Protein AF-A0A9N9QZ30-F1 (afdb_monomer)

Solvent-accessible surface area (backbone atoms only — not comparable to full-atom values): 12055 Å² total; per-residue (Å²): 136,85,82,74,67,70,56,81,72,45,92,40,73,65,50,30,36,46,62,69,51,20,42,76,56,99,90,40,82,29,60,60,59,58,44,26,68,55,41,22,50,53,35,36,53,41,24,48,60,68,60,45,78,87,37,99,80,36,39,45,56,70,58,47,41,52,50,34,23,72,74,71,74,45,79,70,61,60,70,59,36,41,74,71,54,40,37,46,80,54,100,66,27,41,29,71,29,72,68,42,54,49,52,41,51,53,45,49,58,48,69,76,43,98,62,70,37,40,42,56,56,51,50,53,53,40,40,74,74,72,45,87,68,55,91,64,61,90,56,58,54,61,36,46,46,52,51,43,60,74,42,49,42,48,29,36,75,80,46,97,68,22,38,37,63,30,82,79,48,49,82,55,73,61,71,77,71,78,80,73,68,62,74,79,71,68,63,76,95,81,76,88,75,80,83,77,87,84,81,88,133

Foldseek 3Di:
DDPDQPLVVQPDPQSNLVSQQWHQDPNDTGHHLQDLVVLQLLLLLLQLQVLCPPDPPADFPVSSQVSSCVQPVDGRPVVVCVVVVQWDDDPRGIHGDPLSNLLNLLQVVQVVDPFWDFLQRSLVSCCVPDNVDDDVNPPPSVVSVVSQVVNVSQWDDPDVRTIHGDPSNDNTHDDNDPPPPCVVVPDDPDDPDDDDDDDDD

Nearest PDB structures (foldseek):
  6fdn-assembly1_B  TM=6.320E-01  e=8.146E-01  Homo sapiens
  8bii-assembly2_H  TM=3.377E-01  e=7.641E-02  Photorhabdus laumondii subsp. laumondii TTO1
  8bif-assembly2_C  TM=3.914E-01  e=2.495E-01  Photorhabdus laumondii subsp. laumondii TTO1
  8tjj-assembly1_A  TM=5.018E-01  e=1.897E+00  uncultured bacterium
  8tji-assembly1_B  TM=4.247E-01  e=1.897E+00  uncultured bacterium

Sequence (201 aa):
MFLQPDVLEALSLEALVYASGGCVEAGLIRPPGESPRWSTSLLAACAVLCADKSIARGSTEDYFTTAYRRLRGSDPDLRNLIKAGVIETSDRWIKLTAPWRTVWRIAQILSDRSTPMTAMDVYEDYITRHEPVFPSADLGADSVVDFLRQYREVFVEASPGFWLLCEGVTVLRCRDPDHVDYSLYDTPPGQKVMLTSTSRS

Organism: NCBI:txid40085

Structure (mmCIF, N/CA/C/O backbone):
data_AF-A0A9N9QZ30-F1
#
_entry.id   AF-A0A9N9QZ30-F1
#
loop_
_atom_site.group_PDB
_atom_site.id
_atom_site.type_symbol
_atom_site.label_atom_id
_atom_site.label_alt_id
_atom_site.label_comp_id
_atom_site.label_asym_id
_atom_site.label_entity_id
_atom_site.label_seq_id
_atom_site.pdbx_PDB_ins_code
_atom_site.Cartn_x
_atom_site.Cartn_y
_atom_site.Cartn_z
_atom_site.occupancy
_atom_site.B_iso_or_equiv
_a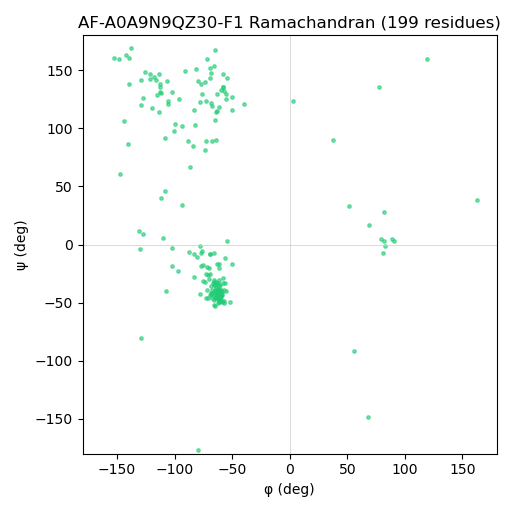tom_site.auth_seq_id
_atom_site.auth_comp_id
_atom_site.auth_asym_id
_atom_site.auth_atom_id
_atom_site.pdbx_PDB_model_num
ATOM 1 N N . MET A 1 1 ? 21.262 8.045 29.796 1.00 38.09 1 MET A N 1
ATOM 2 C CA . MET A 1 1 ? 20.400 6.902 30.155 1.00 38.09 1 MET A CA 1
ATOM 3 C C . MET A 1 1 ? 20.329 6.034 28.910 1.00 38.09 1 MET A C 1
ATOM 5 O O . MET A 1 1 ? 19.686 6.436 27.952 1.00 38.09 1 MET A O 1
ATOM 9 N N . PHE A 1 2 ? 21.135 4.975 28.837 1.00 41.28 2 PHE A N 1
ATOM 10 C CA . PHE A 1 2 ? 21.172 4.103 27.661 1.00 41.28 2 PHE A CA 1
ATOM 11 C C . PHE A 1 2 ? 20.021 3.103 27.789 1.00 41.28 2 PHE A C 1
ATOM 13 O O . PHE A 1 2 ? 19.989 2.347 28.755 1.00 41.28 2 PHE A O 1
ATOM 20 N N . LEU A 1 3 ? 19.053 3.160 26.870 1.00 47.09 3 LEU A N 1
ATOM 21 C CA . LEU A 1 3 ? 18.019 2.135 26.739 1.00 47.09 3 LEU A CA 1
ATOM 22 C C . LEU A 1 3 ? 18.720 0.833 26.350 1.00 47.09 3 LEU A C 1
ATOM 24 O O . LEU A 1 3 ? 19.340 0.747 25.290 1.00 47.09 3 LEU A O 1
ATOM 28 N N . GLN A 1 4 ? 18.680 -0.142 27.248 1.00 49.69 4 GLN A N 1
ATOM 29 C CA . GLN A 1 4 ? 19.107 -1.502 26.963 1.00 49.69 4 GLN A CA 1
ATOM 30 C C . GLN A 1 4 ? 18.179 -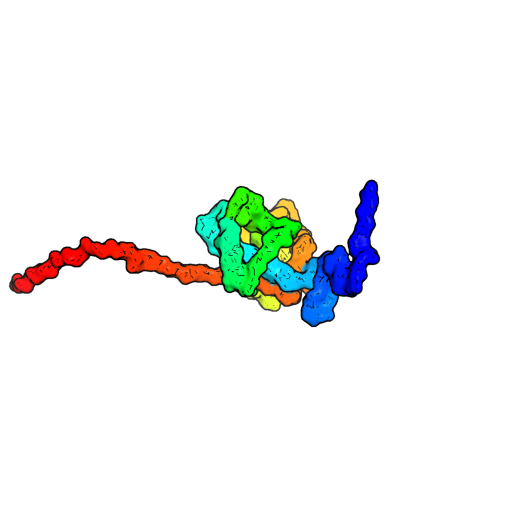2.054 25.866 1.00 49.69 4 GLN A C 1
ATOM 32 O O . GLN A 1 4 ? 16.968 -1.873 25.972 1.00 49.69 4 GLN A O 1
ATOM 37 N N . PRO A 1 5 ? 18.701 -2.636 24.774 1.00 53.75 5 PRO A N 1
ATOM 38 C CA . PRO A 1 5 ? 1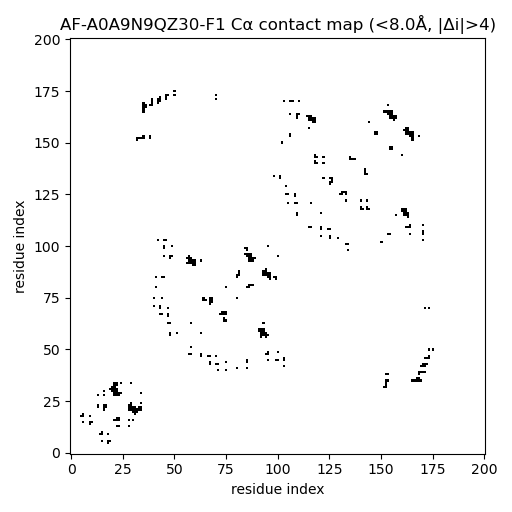7.843 -3.132 23.708 1.00 53.75 5 PRO A CA 1
ATOM 39 C C . PRO A 1 5 ? 17.040 -4.339 24.212 1.00 53.75 5 PRO A C 1
ATOM 41 O O . PRO A 1 5 ? 17.636 -5.353 24.578 1.00 53.75 5 PRO A O 1
ATOM 44 N N . ASP A 1 6 ? 15.705 -4.244 24.159 1.00 56.94 6 ASP A N 1
ATOM 45 C CA . ASP A 1 6 ? 14.730 -5.302 24.515 1.00 56.94 6 ASP A CA 1
ATOM 46 C C . ASP A 1 6 ? 15.021 -6.666 23.847 1.00 56.94 6 ASP A C 1
ATOM 48 O O . ASP A 1 6 ? 14.544 -7.713 24.275 1.00 56.94 6 ASP A O 1
ATOM 52 N N . VAL A 1 7 ? 15.851 -6.669 22.798 1.00 56.56 7 VAL A N 1
ATOM 53 C CA . VAL A 1 7 ? 16.326 -7.848 22.060 1.00 56.56 7 VAL A CA 1
ATOM 54 C C . VAL A 1 7 ? 17.058 -8.859 22.957 1.00 56.56 7 VAL A C 1
ATOM 56 O O . VAL A 1 7 ? 17.024 -10.053 22.671 1.00 56.56 7 VAL A O 1
ATOM 59 N N . LEU A 1 8 ? 17.707 -8.418 24.041 1.00 54.94 8 LEU A N 1
ATOM 60 C CA . LEU A 1 8 ? 18.484 -9.302 24.925 1.00 54.94 8 LEU A CA 1
ATOM 61 C C . LEU A 1 8 ? 17.639 -10.038 25.981 1.00 54.94 8 LEU A C 1
ATOM 63 O O . LEU A 1 8 ? 18.160 -10.933 26.642 1.00 54.94 8 LEU A O 1
ATOM 67 N N . GLU A 1 9 ? 16.354 -9.702 26.122 1.00 68.25 9 GLU A N 1
ATOM 68 C CA . GLU A 1 9 ? 15.449 -10.289 27.127 1.00 68.25 9 GLU A CA 1
ATOM 69 C C . GLU A 1 9 ? 14.363 -11.197 26.516 1.00 68.25 9 GLU A C 1
ATOM 71 O O . GLU A 1 9 ? 13.475 -11.687 27.215 1.00 68.25 9 GLU A O 1
ATOM 76 N N . ALA A 1 10 ? 14.417 -11.453 25.206 1.00 65.00 10 ALA A N 1
ATOM 77 C CA . ALA A 1 10 ? 13.405 -12.241 24.514 1.00 65.00 10 ALA A CA 1
ATOM 78 C C . ALA A 1 10 ? 13.416 -13.724 24.948 1.00 65.00 10 ALA A C 1
ATOM 80 O O . ALA A 1 10 ? 14.387 -14.451 24.743 1.00 65.00 10 ALA A O 1
ATOM 81 N N . LEU A 1 11 ? 12.290 -14.192 25.500 1.00 79.06 11 LEU A N 1
ATOM 82 C CA . LEU A 1 11 ? 12.103 -15.557 26.025 1.00 79.06 11 LEU A CA 1
ATOM 83 C C . LEU A 1 11 ? 11.890 -16.630 24.940 1.00 79.06 11 LEU A C 1
ATOM 85 O O . LEU A 1 11 ? 11.841 -17.821 25.245 1.00 79.06 11 LEU A O 1
ATOM 89 N N . SER A 1 12 ? 11.742 -16.224 23.679 1.00 81.19 12 SER A N 1
ATOM 90 C CA . SER A 1 12 ? 11.637 -17.127 22.534 1.00 81.19 12 SER A CA 1
ATOM 91 C C . SER A 1 12 ? 12.240 -16.498 21.281 1.00 81.19 12 SER A C 1
ATOM 93 O O . SER A 1 12 ? 12.373 -15.277 21.169 1.00 81.19 12 SER A O 1
ATOM 95 N N . LEU A 1 13 ? 12.585 -17.344 20.310 1.00 75.25 13 LEU A N 1
ATOM 96 C CA . LEU A 1 13 ? 13.131 -16.900 19.028 1.00 75.25 13 LEU A CA 1
ATOM 97 C C . LEU A 1 13 ? 12.115 -16.044 18.252 1.00 75.25 13 LEU A C 1
ATOM 99 O O . LEU A 1 13 ? 12.487 -15.067 17.612 1.00 75.25 13 LEU A O 1
ATOM 103 N N . GLU A 1 14 ? 10.824 -16.347 18.386 1.00 75.00 14 GLU A N 1
ATOM 104 C CA . GLU A 1 14 ? 9.730 -15.544 17.828 1.00 75.00 14 GLU A CA 1
ATOM 105 C C . GLU A 1 14 ? 9.657 -14.166 18.495 1.00 75.00 14 GLU A C 1
ATOM 107 O O . GLU A 1 14 ? 9.555 -13.156 17.804 1.00 75.00 14 GLU A O 1
ATOM 112 N N . ALA A 1 15 ? 9.776 -14.101 19.826 1.00 71.88 15 ALA A N 1
ATOM 113 C CA . ALA A 1 15 ? 9.810 -12.837 20.559 1.00 71.88 15 ALA A CA 1
ATOM 114 C C . ALA A 1 15 ? 11.012 -11.972 20.146 1.00 71.88 15 ALA A C 1
ATOM 116 O O . ALA A 1 15 ? 10.877 -10.757 20.034 1.00 71.88 15 ALA A O 1
ATOM 117 N N . LEU A 1 16 ? 12.157 -12.594 19.847 1.00 75.06 16 LEU A N 1
ATOM 118 C CA . LEU A 1 16 ? 13.345 -11.902 19.347 1.00 75.06 16 LEU A CA 1
ATOM 119 C C . LEU A 1 16 ? 13.132 -11.355 17.929 1.00 75.06 16 LEU A C 1
ATOM 121 O O . LEU A 1 16 ? 13.483 -10.210 17.648 1.00 75.06 16 LEU A O 1
ATOM 125 N N . VAL A 1 17 ? 12.498 -12.137 17.052 1.00 72.06 17 VAL A N 1
ATOM 126 C CA . VAL A 1 17 ? 12.103 -11.692 15.708 1.00 72.06 17 VAL A CA 1
ATOM 127 C C . VAL A 1 17 ? 11.164 -10.489 15.803 1.00 72.06 17 VAL A C 1
ATOM 129 O O . VAL A 1 17 ? 11.444 -9.465 15.181 1.00 72.06 17 VAL A O 1
ATOM 132 N N . TYR A 1 18 ? 10.126 -10.548 16.640 1.00 68.94 18 TYR A N 1
ATOM 133 C CA . TYR A 1 18 ? 9.218 -9.415 16.842 1.00 68.94 18 TYR A CA 1
ATOM 134 C C . TYR A 1 18 ? 9.917 -8.192 17.457 1.00 68.94 18 TYR A C 1
ATOM 136 O O .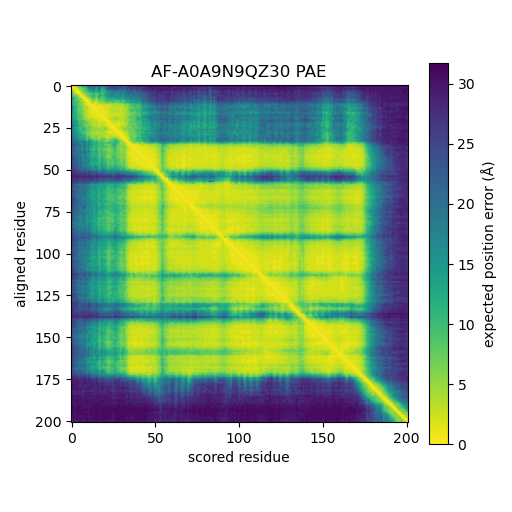 TYR A 1 18 ? 9.694 -7.074 16.993 1.00 68.94 18 TYR A O 1
ATOM 144 N N . ALA A 1 19 ? 10.806 -8.379 18.440 1.00 66.69 19 ALA A N 1
ATOM 145 C CA . ALA A 1 19 ? 11.583 -7.295 19.053 1.00 66.69 19 ALA A CA 1
ATOM 146 C C . ALA A 1 19 ? 12.549 -6.627 18.059 1.00 66.69 19 ALA A C 1
ATOM 148 O O . ALA A 1 19 ? 12.775 -5.421 18.123 1.00 66.69 19 ALA A O 1
ATOM 149 N N . SER A 1 20 ? 13.076 -7.395 17.100 1.00 62.12 20 SER A N 1
ATOM 150 C CA . SER A 1 20 ? 13.888 -6.872 15.995 1.00 62.12 20 SER A CA 1
ATOM 151 C C . SER A 1 20 ? 13.066 -6.180 14.898 1.00 62.12 20 SER A C 1
ATOM 153 O O . SER A 1 20 ? 13.644 -5.591 13.989 1.00 62.12 20 SER A O 1
ATOM 155 N N . GLY A 1 21 ? 11.730 -6.221 14.988 1.00 56.41 21 GLY A N 1
ATOM 156 C CA . GLY A 1 21 ? 10.797 -5.647 14.017 1.00 56.41 21 GLY A CA 1
ATOM 157 C C . GLY A 1 21 ? 10.404 -6.588 12.875 1.00 56.41 21 GLY A C 1
ATOM 158 O O . GLY A 1 21 ? 9.713 -6.152 11.958 1.00 56.41 21 GLY A O 1
ATOM 159 N N . GLY A 1 22 ? 10.855 -7.845 12.901 1.00 64.81 22 GLY A N 1
ATOM 160 C CA . GLY A 1 22 ? 10.474 -8.886 11.950 1.00 64.81 22 GLY A CA 1
ATOM 161 C C . GLY A 1 22 ? 9.112 -9.491 12.276 1.00 64.81 22 GLY A C 1
ATOM 162 O O . GLY A 1 22 ? 8.429 -9.082 13.216 1.00 64.81 22 GLY A O 1
ATOM 163 N N . CYS A 1 23 ? 8.707 -10.496 11.509 1.00 76.25 23 CYS A N 1
ATOM 164 C CA . CYS A 1 23 ? 7.492 -11.249 11.805 1.00 76.25 23 CYS A CA 1
ATOM 165 C C . CYS A 1 23 ? 7.683 -12.744 11.562 1.00 76.25 23 CYS A C 1
ATOM 167 O O . CYS A 1 23 ? 8.593 -13.161 10.847 1.00 76.25 23 CYS A O 1
ATOM 169 N N . VAL A 1 24 ? 6.813 -13.553 12.164 1.00 71.12 24 VAL A N 1
ATOM 170 C CA . VAL A 1 24 ? 6.725 -14.984 11.874 1.00 71.12 24 VAL A CA 1
ATOM 171 C C . VAL A 1 24 ? 5.379 -15.252 11.217 1.00 71.12 24 VAL A C 1
ATOM 173 O O . VAL A 1 24 ? 4.328 -15.087 11.834 1.00 71.12 24 VAL A O 1
ATOM 176 N N . GLU A 1 25 ? 5.399 -15.664 9.952 1.00 70.12 25 GLU A N 1
ATOM 177 C CA . GLU A 1 25 ? 4.195 -15.935 9.167 1.00 70.12 25 GLU A CA 1
ATOM 178 C C . GLU A 1 25 ? 4.255 -17.323 8.539 1.00 70.12 25 GLU A C 1
ATOM 180 O O . GLU A 1 25 ? 5.211 -17.659 7.846 1.00 70.12 25 GLU A O 1
ATOM 185 N N . ALA A 1 26 ? 3.219 -18.138 8.779 1.00 68.81 26 ALA A N 1
ATOM 186 C CA . ALA A 1 26 ? 3.137 -19.523 8.296 1.00 68.81 26 ALA A CA 1
ATOM 187 C C . ALA A 1 26 ? 4.380 -20.379 8.641 1.00 68.81 26 ALA A C 1
ATOM 189 O O . ALA A 1 26 ? 4.763 -21.262 7.882 1.00 68.81 26 ALA A O 1
ATOM 190 N N . GLY A 1 27 ? 5.011 -20.107 9.791 1.00 70.31 27 GLY A N 1
ATOM 191 C CA . GLY A 1 27 ? 6.226 -20.794 10.242 1.00 70.31 27 GLY A CA 1
ATOM 192 C C . GLY A 1 27 ? 7.532 -20.264 9.639 1.00 70.31 27 GLY A C 1
ATOM 193 O O . GLY A 1 27 ? 8.590 -20.807 9.941 1.00 70.31 27 GLY A O 1
ATOM 194 N N . LEU A 1 28 ? 7.487 -19.210 8.817 1.00 72.38 28 LEU A N 1
ATOM 195 C CA . LEU A 1 28 ? 8.667 -18.567 8.239 1.00 72.38 28 LEU A CA 1
ATOM 196 C C . LEU A 1 28 ? 9.000 -17.275 8.987 1.00 72.38 28 LEU A C 1
ATOM 198 O O . LEU A 1 28 ? 8.132 -16.424 9.185 1.00 72.38 28 LEU A O 1
ATOM 202 N N . ILE A 1 29 ? 10.269 -17.122 9.364 1.00 75.25 29 ILE A N 1
ATOM 203 C CA . ILE A 1 29 ? 10.809 -15.877 9.914 1.00 75.25 29 ILE A CA 1
ATOM 204 C C . ILE A 1 29 ? 11.055 -14.921 8.754 1.00 75.25 29 ILE A C 1
ATOM 206 O O . ILE A 1 29 ? 11.797 -15.237 7.825 1.00 75.25 29 ILE A O 1
ATOM 210 N N . ARG A 1 30 ? 10.440 -13.749 8.826 1.00 69.44 30 ARG A N 1
ATOM 211 C CA . ARG A 1 30 ? 10.608 -12.665 7.868 1.00 69.44 30 ARG A CA 1
ATOM 212 C C . ARG A 1 30 ? 11.311 -11.499 8.562 1.00 69.44 30 ARG A C 1
ATOM 214 O O . ARG A 1 30 ? 10.941 -11.158 9.694 1.00 69.44 30 ARG A O 1
ATOM 221 N N . PRO A 1 31 ? 12.309 -10.876 7.922 1.00 63.72 31 PRO A N 1
ATOM 222 C CA . PRO A 1 31 ? 12.953 -9.694 8.466 1.00 63.72 31 PRO A CA 1
ATOM 223 C C . PRO A 1 31 ? 11.972 -8.507 8.545 1.00 63.72 31 PRO A C 1
ATOM 225 O O . PRO A 1 31 ? 10.870 -8.545 7.983 1.00 63.72 31 PRO A O 1
ATOM 228 N N . PRO A 1 32 ? 12.350 -7.436 9.260 1.00 56.91 32 PRO A N 1
ATOM 229 C CA . PRO A 1 32 ? 11.537 -6.232 9.360 1.00 56.91 32 PRO A CA 1
ATOM 230 C C . PRO A 1 32 ? 11.198 -5.645 7.988 1.00 56.91 32 PRO A C 1
ATOM 232 O O . PRO A 1 32 ? 12.092 -5.352 7.194 1.00 56.91 32 PRO A O 1
ATOM 235 N N . GLY A 1 33 ? 9.903 -5.451 7.725 1.00 58.06 33 GLY A N 1
ATOM 236 C CA . GLY A 1 33 ? 9.404 -4.964 6.434 1.00 58.06 33 GLY A CA 1
ATOM 237 C C . GLY A 1 33 ? 9.073 -6.057 5.410 1.00 58.06 33 GLY A C 1
ATOM 238 O O . GLY A 1 33 ? 8.653 -5.730 4.312 1.00 58.06 33 GLY A O 1
ATOM 239 N N . GLU A 1 34 ? 9.185 -7.343 5.746 1.00 67.38 34 GLU A N 1
ATOM 240 C CA . GLU A 1 34 ? 8.808 -8.449 4.848 1.00 67.38 34 GLU A CA 1
ATOM 241 C C . GLU A 1 34 ? 7.572 -9.217 5.340 1.00 67.38 34 GLU A C 1
ATOM 243 O O . GLU A 1 34 ? 7.521 -10.442 5.277 1.00 67.38 34 GLU A O 1
ATOM 248 N N . SER A 1 35 ? 6.565 -8.516 5.864 1.00 77.56 35 SER A N 1
ATOM 249 C CA . SER A 1 35 ? 5.271 -9.113 6.227 1.00 77.56 35 SER A CA 1
ATOM 250 C C . SER A 1 35 ? 4.240 -8.810 5.136 1.00 77.56 35 SER A C 1
ATOM 252 O O . SER A 1 35 ? 3.634 -7.733 5.156 1.00 77.56 35 SER A O 1
ATOM 254 N N . PRO A 1 36 ? 3.970 -9.733 4.191 1.00 80.81 36 PRO A N 1
ATOM 255 C CA . PRO A 1 36 ? 2.955 -9.505 3.171 1.00 80.81 36 PRO A CA 1
ATOM 256 C C . PRO A 1 36 ? 1.566 -9.320 3.778 1.00 80.81 36 PRO A C 1
ATOM 258 O O . PRO A 1 36 ? 0.753 -8.566 3.237 1.00 80.81 36 PRO A O 1
ATOM 261 N N . ARG A 1 37 ? 1.273 -9.959 4.924 1.00 83.12 37 ARG A N 1
ATOM 262 C CA . ARG A 1 37 ? -0.004 -9.750 5.621 1.00 83.12 37 ARG A CA 1
ATOM 263 C C . ARG A 1 37 ? -0.114 -8.348 6.187 1.00 83.12 37 ARG A C 1
ATOM 265 O O . ARG A 1 37 ? -1.213 -7.796 6.115 1.00 83.12 37 ARG A O 1
ATOM 272 N N . TRP A 1 38 ? 0.970 -7.787 6.722 1.00 86.31 38 TRP A N 1
ATOM 273 C CA . TRP A 1 38 ? 0.991 -6.405 7.183 1.00 86.31 38 TRP A CA 1
ATOM 274 C C . TRP A 1 38 ? 0.824 -5.446 6.014 1.00 86.31 38 TRP A C 1
ATOM 276 O O . TRP A 1 38 ? -0.132 -4.680 6.025 1.00 86.31 38 TRP A O 1
ATOM 286 N N . SER A 1 39 ? 1.625 -5.562 4.954 1.00 89.81 39 SER A N 1
ATOM 287 C CA . SER A 1 39 ? 1.482 -4.732 3.749 1.00 89.81 39 SER A CA 1
ATOM 288 C C . SER A 1 39 ? 0.070 -4.822 3.156 1.00 89.81 39 SER A C 1
ATOM 290 O O . SER A 1 39 ? -0.534 -3.811 2.807 1.00 89.81 39 SER A O 1
ATOM 292 N N . THR A 1 40 ? -0.528 -6.015 3.147 1.00 90.12 40 THR A N 1
ATOM 293 C CA . THR A 1 40 ? -1.933 -6.210 2.752 1.00 90.12 40 THR A CA 1
ATOM 294 C C . THR A 1 40 ? -2.913 -5.521 3.713 1.00 90.12 40 THR A C 1
ATOM 296 O O . THR A 1 40 ? -3.900 -4.950 3.254 1.00 90.12 40 THR A O 1
ATOM 299 N N . SER A 1 41 ? -2.673 -5.531 5.033 1.00 90.12 41 SER A N 1
ATOM 300 C CA . SER A 1 41 ? -3.463 -4.740 5.998 1.00 90.12 41 SER A CA 1
ATOM 301 C C . SER A 1 41 ? -3.372 -3.242 5.705 1.00 90.12 41 SER A C 1
ATOM 303 O O . SER A 1 41 ? -4.395 -2.558 5.708 1.00 90.12 41 SER A O 1
ATOM 305 N N . LEU A 1 42 ? -2.168 -2.735 5.422 1.00 92.38 42 LEU A N 1
ATOM 306 C CA . LEU A 1 42 ? -1.946 -1.325 5.101 1.00 92.38 42 LEU A CA 1
ATOM 307 C C . LEU A 1 42 ? -2.726 -0.924 3.846 1.00 92.38 42 LEU A C 1
ATOM 309 O O . LEU A 1 42 ? -3.485 0.046 3.857 1.00 92.38 42 LEU A O 1
ATOM 313 N N . LEU A 1 43 ? -2.620 -1.723 2.783 1.00 93.31 43 LEU A N 1
ATOM 314 C CA . LEU A 1 43 ? -3.340 -1.497 1.530 1.00 93.31 43 LEU A CA 1
ATOM 315 C C . LEU A 1 43 ? -4.859 -1.646 1.681 1.00 93.31 43 LEU A C 1
ATOM 317 O O . LEU A 1 43 ? -5.607 -0.927 1.022 1.00 93.31 43 LEU A O 1
ATOM 321 N N . ALA A 1 44 ? -5.333 -2.528 2.563 1.00 92.19 44 ALA A N 1
ATOM 322 C CA . ALA A 1 44 ? -6.753 -2.641 2.884 1.00 92.19 44 ALA A CA 1
ATOM 323 C C . ALA A 1 44 ? -7.285 -1.371 3.568 1.00 92.19 44 ALA A C 1
ATOM 325 O O . ALA A 1 44 ? -8.367 -0.899 3.224 1.00 92.19 44 ALA A O 1
ATOM 326 N N . ALA A 1 45 ? -6.512 -0.781 4.488 1.00 91.81 45 ALA A N 1
ATOM 327 C CA . ALA A 1 45 ? -6.868 0.490 5.118 1.00 91.81 45 ALA A CA 1
ATOM 328 C C . ALA A 1 45 ? -6.954 1.616 4.079 1.00 91.81 45 ALA A C 1
ATOM 330 O O . ALA A 1 45 ? -7.910 2.393 4.085 1.00 91.81 45 ALA A O 1
ATOM 331 N N . CYS A 1 46 ? -6.006 1.647 3.138 1.00 92.06 46 CYS A N 1
ATOM 332 C CA . CYS A 1 46 ? -6.038 2.578 2.015 1.00 92.06 46 CYS A CA 1
ATOM 333 C C . CYS A 1 46 ? -7.289 2.381 1.150 1.00 92.06 46 CYS A C 1
ATOM 335 O O . CYS A 1 46 ? -7.975 3.351 0.845 1.00 92.06 46 CYS A O 1
ATOM 337 N N . ALA A 1 47 ? -7.632 1.134 0.812 1.00 90.75 47 ALA A N 1
ATOM 338 C CA . ALA A 1 47 ? -8.798 0.815 -0.009 1.00 90.75 47 ALA A CA 1
ATOM 339 C C . ALA A 1 47 ? -10.111 1.311 0.610 1.00 90.75 47 ALA A C 1
ATOM 341 O O . ALA A 1 47 ? -10.933 1.894 -0.094 1.00 90.75 47 ALA A O 1
ATOM 342 N N . VAL A 1 48 ? -10.286 1.125 1.923 1.00 90.00 48 VAL A N 1
ATOM 343 C CA . VAL A 1 48 ? -11.465 1.610 2.657 1.00 90.00 48 VAL A CA 1
ATOM 344 C C . VAL A 1 48 ? -11.554 3.134 2.602 1.00 90.00 48 VAL A C 1
ATOM 346 O O . VAL A 1 48 ? -12.595 3.678 2.244 1.00 90.00 48 VAL A O 1
ATOM 349 N N . LEU A 1 49 ? -10.457 3.827 2.920 1.00 88.50 49 LEU A N 1
ATOM 350 C CA . LEU A 1 49 ? -10.437 5.291 2.989 1.00 88.50 49 LEU A CA 1
ATOM 351 C C . LEU A 1 49 ? -10.482 5.962 1.609 1.00 88.50 49 LEU A C 1
ATOM 353 O O . LEU A 1 49 ? -10.927 7.100 1.505 1.00 88.50 49 LEU A O 1
ATOM 357 N N . CYS A 1 50 ? -10.036 5.282 0.551 1.00 84.38 50 CYS A N 1
ATOM 358 C CA . CYS A 1 50 ? -10.142 5.769 -0.824 1.00 84.38 50 CYS A CA 1
ATOM 359 C C . CYS A 1 50 ? -11.506 5.491 -1.468 1.00 84.38 50 CYS A C 1
ATOM 361 O O . CYS A 1 50 ? -11.905 6.235 -2.360 1.00 84.38 50 CYS A O 1
ATOM 363 N N . ALA A 1 51 ? -12.216 4.440 -1.047 1.00 78.81 51 ALA A N 1
ATOM 364 C CA . ALA A 1 51 ? -13.565 4.151 -1.535 1.00 78.81 51 ALA A CA 1
ATOM 365 C C . ALA A 1 51 ? -14.635 5.049 -0.908 1.00 78.81 51 ALA A C 1
ATOM 367 O O . ALA A 1 51 ? -15.729 5.187 -1.458 1.00 78.81 51 ALA A O 1
ATOM 368 N N . ASP A 1 52 ? -14.325 5.682 0.221 1.00 68.94 52 ASP A N 1
ATOM 369 C CA . ASP A 1 52 ? -15.218 6.633 0.860 1.00 68.94 52 ASP A CA 1
ATOM 370 C C . ASP A 1 52 ? -15.268 7.964 0.088 1.00 68.94 52 ASP A C 1
ATOM 372 O O . ASP A 1 52 ? -14.620 8.958 0.419 1.00 68.94 52 ASP A O 1
ATOM 376 N N . LYS A 1 53 ? -16.075 7.978 -0.978 1.00 55.53 53 LYS A N 1
ATOM 377 C CA . LYS A 1 53 ? -16.374 9.167 -1.792 1.00 55.53 53 LYS A CA 1
ATOM 378 C C . LYS A 1 53 ? -17.103 10.256 -0.993 1.00 55.53 53 LYS A C 1
ATOM 380 O O . LYS A 1 53 ? -17.166 11.395 -1.452 1.00 55.53 53 LYS A O 1
ATOM 385 N N . SER A 1 54 ? -17.674 9.925 0.172 1.00 50.50 54 SER A N 1
ATOM 386 C CA . SER A 1 54 ? -18.538 10.834 0.930 1.00 50.50 54 SER A CA 1
ATOM 387 C C . SER A 1 54 ? -17.765 11.862 1.756 1.00 50.50 54 SER A C 1
ATOM 389 O O . SER A 1 54 ? -18.356 12.831 2.237 1.00 50.50 54 SER A O 1
ATOM 391 N N . ILE A 1 55 ? -16.441 11.709 1.892 1.00 49.53 55 ILE A N 1
ATOM 392 C CA . ILE A 1 55 ? -15.681 12.539 2.819 1.00 49.53 55 ILE A CA 1
ATOM 393 C C . ILE A 1 55 ? -14.338 12.949 2.235 1.00 49.53 55 ILE A C 1
ATOM 395 O O . ILE A 1 55 ? -13.279 12.429 2.576 1.00 49.53 55 ILE A O 1
ATOM 399 N N . ALA A 1 56 ? -14.366 14.052 1.487 1.00 49.56 56 ALA A N 1
ATOM 400 C CA . ALA A 1 56 ? -13.191 14.860 1.147 1.00 49.56 56 ALA A CA 1
ATOM 401 C C . ALA A 1 56 ? -12.366 15.330 2.381 1.00 49.56 56 ALA A C 1
ATOM 403 O O . ALA A 1 56 ? -11.409 16.087 2.240 1.00 49.56 56 ALA A O 1
ATOM 404 N N . ARG A 1 57 ? -12.740 14.921 3.607 1.00 57.53 57 ARG A N 1
ATOM 405 C CA . ARG A 1 57 ? -12.163 15.323 4.894 1.00 57.53 57 ARG A CA 1
ATOM 406 C C . ARG A 1 57 ? -11.787 14.169 5.845 1.00 57.53 57 ARG A C 1
ATOM 408 O O . ARG A 1 57 ? -11.181 14.502 6.858 1.00 57.53 57 ARG A O 1
ATOM 415 N N . GLY A 1 58 ? -12.054 12.888 5.548 1.00 65.75 58 GLY A N 1
ATOM 416 C CA . GLY A 1 58 ? -11.726 11.733 6.421 1.00 65.75 58 GLY A CA 1
ATOM 417 C C . GLY A 1 58 ? -12.925 10.907 6.896 1.00 65.75 58 GLY A C 1
ATOM 418 O O . GLY A 1 58 ? -14.027 11.411 6.917 1.00 65.75 58 GLY A O 1
ATOM 419 N N . SER A 1 59 ? -12.721 9.662 7.323 1.00 80.62 59 SER A N 1
ATOM 420 C CA . SER A 1 59 ? -13.760 8.761 7.856 1.00 80.62 59 SER A CA 1
ATOM 421 C C . SER A 1 59 ? -13.898 8.872 9.369 1.00 80.62 59 SER A C 1
ATOM 423 O O . SER A 1 59 ? -12.906 9.092 10.051 1.00 80.62 59 SER A O 1
ATOM 425 N N . THR A 1 60 ? -15.087 8.656 9.936 1.00 88.12 60 THR A N 1
ATOM 426 C CA . THR A 1 60 ? -15.177 8.411 11.389 1.00 88.12 60 THR A CA 1
ATOM 427 C C . THR A 1 60 ? -14.481 7.094 11.742 1.00 88.12 60 THR A C 1
ATOM 429 O O . THR A 1 60 ? -14.381 6.196 10.898 1.00 88.12 60 THR A O 1
ATOM 432 N N . GLU A 1 61 ? -13.991 6.965 12.975 1.00 88.75 61 GLU A N 1
ATOM 433 C CA . GLU A 1 61 ? -13.335 5.737 13.446 1.00 88.75 61 GLU A CA 1
ATOM 434 C C . GLU A 1 61 ? -14.265 4.517 13.386 1.00 88.75 61 GLU A C 1
ATOM 436 O O . GLU A 1 61 ? -13.867 3.462 12.887 1.00 88.75 61 GLU A O 1
ATOM 441 N N . ASP A 1 62 ? -15.523 4.677 13.802 1.00 88.19 62 ASP A N 1
ATOM 442 C CA . ASP A 1 62 ? -16.520 3.600 13.797 1.00 88.19 62 ASP A CA 1
ATOM 443 C C . ASP A 1 62 ? -16.836 3.113 12.379 1.00 88.19 62 ASP A C 1
ATOM 445 O O . ASP A 1 62 ? -16.910 1.904 12.120 1.00 88.19 62 ASP A O 1
ATOM 449 N N . TYR A 1 63 ? -16.999 4.051 11.438 1.00 88.69 63 TYR A N 1
ATOM 450 C CA . TYR A 1 63 ? -17.249 3.713 10.040 1.00 88.69 63 TYR A CA 1
ATOM 451 C C . TYR A 1 63 ? -16.037 3.020 9.418 1.00 88.69 63 TYR A C 1
ATOM 453 O O . TYR A 1 63 ? -16.189 1.948 8.830 1.00 88.69 63 TYR A O 1
ATOM 461 N N . PHE A 1 64 ? -14.836 3.576 9.612 1.00 90.44 64 PHE A N 1
ATOM 462 C CA . PHE A 1 64 ? -13.594 2.991 9.110 1.00 90.44 64 PHE A CA 1
ATOM 463 C C . PHE A 1 64 ? -13.407 1.567 9.637 1.00 90.44 64 PHE A C 1
ATOM 465 O O . PHE A 1 64 ? -13.186 0.645 8.856 1.00 90.44 64 PHE A O 1
ATOM 472 N N . THR A 1 65 ? -13.568 1.369 10.946 1.00 91.00 65 THR A N 1
ATOM 473 C CA . THR A 1 65 ? -13.438 0.062 11.601 1.00 91.00 65 THR A CA 1
ATOM 474 C C . THR A 1 65 ? -14.439 -0.940 11.040 1.00 91.00 65 THR A C 1
ATOM 476 O O . THR A 1 65 ? -14.077 -2.066 10.699 1.00 91.00 65 THR A O 1
ATOM 479 N N . THR A 1 66 ? -15.695 -0.525 10.871 1.00 90.88 66 THR A N 1
ATOM 480 C CA . THR A 1 66 ? -16.747 -1.383 10.317 1.00 90.88 66 THR A CA 1
ATOM 481 C C . THR A 1 66 ? -16.469 -1.755 8.860 1.00 90.88 66 THR A C 1
ATOM 483 O O . THR A 1 66 ? -16.592 -2.923 8.488 1.00 90.88 66 THR A O 1
ATOM 486 N N . ALA A 1 67 ? -16.083 -0.789 8.028 1.00 89.50 67 ALA A N 1
ATOM 487 C CA . ALA A 1 67 ? -15.779 -1.014 6.619 1.00 89.50 67 ALA A CA 1
ATOM 488 C C . ALA A 1 67 ? -14.515 -1.870 6.435 1.00 89.50 67 ALA A C 1
ATOM 490 O O . ALA A 1 67 ? -14.521 -2.812 5.641 1.00 89.50 67 ALA A O 1
ATOM 491 N N . TYR A 1 68 ? -13.471 -1.622 7.228 1.00 90.88 68 TYR A N 1
ATOM 492 C CA . TYR A 1 68 ? -12.258 -2.435 7.250 1.00 90.88 68 TYR A CA 1
ATOM 493 C C . TYR A 1 68 ? -12.553 -3.875 7.666 1.00 90.88 68 TYR A C 1
ATOM 495 O O . TYR A 1 68 ? -12.147 -4.807 6.973 1.00 90.88 68 TYR A O 1
ATOM 503 N N . ARG A 1 69 ? -13.337 -4.074 8.733 1.00 91.69 69 ARG A N 1
ATOM 504 C CA . ARG A 1 69 ? -13.761 -5.408 9.176 1.00 91.69 69 ARG A CA 1
ATOM 505 C C . ARG A 1 69 ? -14.553 -6.142 8.100 1.00 91.69 69 ARG A C 1
ATOM 507 O O . ARG A 1 69 ? -14.340 -7.333 7.907 1.00 91.69 69 ARG A O 1
ATOM 514 N N . ARG A 1 70 ? -15.427 -5.451 7.362 1.00 89.38 70 ARG A N 1
ATOM 515 C CA . ARG A 1 70 ? -16.149 -6.040 6.218 1.00 89.38 70 ARG A CA 1
ATOM 516 C C . ARG A 1 70 ? -15.208 -6.456 5.086 1.00 89.38 70 ARG A C 1
ATOM 518 O O . ARG A 1 70 ? -15.451 -7.481 4.461 1.00 89.38 70 ARG A O 1
ATOM 525 N N . LEU A 1 71 ? -14.154 -5.680 4.830 1.00 88.50 71 LEU A N 1
ATOM 526 C CA . LEU A 1 71 ? -13.200 -5.945 3.753 1.00 88.50 71 LEU A CA 1
ATOM 527 C C . LEU A 1 71 ? -12.190 -7.055 4.101 1.00 88.50 71 LEU A C 1
ATOM 529 O O . LEU A 1 71 ? -11.889 -7.891 3.253 1.00 88.50 71 LEU A O 1
ATOM 533 N N . ARG A 1 72 ? -11.647 -7.060 5.325 1.00 88.06 72 ARG A N 1
ATOM 534 C CA . ARG A 1 72 ? -10.570 -7.972 5.769 1.00 88.06 72 ARG A CA 1
ATOM 535 C C . ARG A 1 72 ? -11.039 -9.140 6.634 1.00 88.06 72 ARG A C 1
ATOM 537 O O . ARG A 1 72 ? -10.294 -10.103 6.775 1.00 88.06 72 ARG A O 1
ATOM 544 N N . GLY A 1 73 ? -12.229 -9.060 7.224 1.00 86.56 73 GLY A N 1
ATOM 545 C CA . GLY A 1 73 ? -12.737 -10.046 8.185 1.00 86.56 73 GLY A CA 1
ATOM 546 C C . GLY A 1 73 ? -12.183 -9.896 9.609 1.00 86.56 73 GLY A C 1
ATOM 547 O O . GLY A 1 73 ? -12.492 -10.723 10.462 1.00 86.56 73 GLY A O 1
ATOM 548 N N . SER A 1 74 ? -11.384 -8.862 9.886 1.00 88.19 74 SER A N 1
ATOM 549 C CA . SER A 1 74 ? -10.788 -8.589 11.200 1.00 88.19 74 SER A CA 1
ATOM 550 C C . SER A 1 74 ? -10.756 -7.092 11.495 1.00 88.19 74 SER A C 1
ATOM 552 O O . SER A 1 74 ? -10.858 -6.275 10.580 1.00 88.19 74 SER A O 1
ATOM 554 N N . ASP A 1 75 ? -10.562 -6.729 12.760 1.00 89.50 75 ASP A N 1
ATOM 555 C CA . ASP A 1 75 ? -10.405 -5.327 13.150 1.00 89.50 75 ASP A CA 1
ATOM 556 C C . ASP A 1 75 ? -9.089 -4.718 12.643 1.00 89.50 75 ASP A C 1
ATOM 558 O O . ASP A 1 75 ? -8.087 -5.434 12.515 1.00 89.50 75 ASP A O 1
ATOM 562 N N . PRO A 1 76 ? -9.076 -3.409 12.322 1.00 89.69 76 PRO A N 1
ATOM 563 C CA . PRO A 1 76 ? -7.848 -2.695 12.019 1.00 89.69 76 PRO A CA 1
ATOM 564 C C . PRO A 1 76 ? -7.036 -2.446 13.293 1.00 89.69 76 PRO A C 1
ATOM 566 O O . PRO A 1 76 ? -7.567 -2.035 14.323 1.00 89.69 76 PRO A O 1
ATOM 569 N N . ASP A 1 77 ? -5.718 -2.603 13.198 1.00 90.19 77 ASP A N 1
ATOM 570 C CA . ASP A 1 77 ? -4.795 -2.160 14.243 1.00 90.19 77 ASP A CA 1
ATOM 571 C C . ASP A 1 77 ? -4.478 -0.672 14.055 1.00 90.19 77 ASP A C 1
ATOM 573 O O . ASP A 1 77 ? -3.499 -0.294 13.405 1.00 90.19 77 ASP A O 1
ATOM 577 N N . LEU A 1 78 ? -5.343 0.189 14.596 1.00 89.12 78 LEU A N 1
ATOM 578 C CA . LEU A 1 78 ? -5.230 1.642 14.437 1.00 89.12 78 LEU A CA 1
ATOM 579 C C . LEU A 1 78 ? -3.883 2.181 14.925 1.00 89.12 78 LEU A C 1
ATOM 581 O O . LEU A 1 78 ? -3.292 3.043 14.278 1.00 89.12 78 LEU A O 1
ATOM 585 N N . ARG A 1 79 ? -3.359 1.646 16.032 1.00 85.94 79 ARG A N 1
ATOM 586 C CA . ARG A 1 79 ? -2.096 2.108 16.615 1.00 85.94 79 A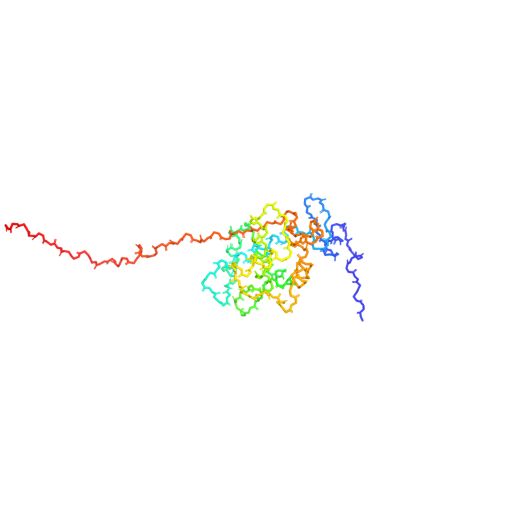RG A CA 1
ATOM 587 C C . ARG A 1 79 ? -0.933 1.862 15.661 1.00 85.94 79 ARG A C 1
ATOM 589 O O . ARG A 1 79 ? -0.113 2.757 15.455 1.00 85.94 79 ARG A O 1
ATOM 596 N N . ASN A 1 80 ? -0.867 0.671 15.072 1.00 84.75 80 ASN A N 1
ATOM 597 C CA . ASN A 1 80 ? 0.193 0.342 14.128 1.00 84.75 80 ASN A CA 1
ATOM 598 C C . ASN A 1 80 ? 0.002 1.033 12.770 1.00 84.75 80 ASN A C 1
ATOM 600 O O . ASN A 1 80 ? 0.995 1.437 12.168 1.00 84.75 80 ASN A O 1
ATOM 604 N N . LEU A 1 81 ? -1.239 1.264 12.324 1.00 88.56 81 LEU A N 1
ATOM 605 C CA . LEU A 1 81 ? -1.523 2.052 11.116 1.00 88.56 81 LEU A CA 1
ATOM 606 C C . LEU A 1 81 ? -1.061 3.514 11.254 1.00 88.56 81 LEU A C 1
ATOM 608 O O . LEU A 1 81 ? -0.473 4.059 10.320 1.00 88.56 81 LEU A O 1
ATOM 612 N N . ILE A 1 82 ? -1.273 4.130 12.423 1.00 88.69 82 ILE A N 1
ATOM 613 C CA . ILE A 1 82 ? -0.779 5.482 12.737 1.00 88.69 82 ILE A CA 1
ATOM 614 C C . ILE A 1 82 ? 0.750 5.483 12.823 1.00 88.69 82 ILE A C 1
ATOM 616 O O . ILE A 1 82 ? 1.404 6.336 12.229 1.00 88.69 82 ILE A O 1
ATOM 620 N N . LYS A 1 83 ? 1.345 4.504 13.521 1.00 84.94 83 LYS A N 1
ATOM 621 C CA . LYS A 1 83 ? 2.807 4.386 13.659 1.00 84.94 83 LYS A CA 1
ATOM 622 C C . LYS A 1 83 ? 3.510 4.199 12.308 1.00 84.94 83 LYS A C 1
ATOM 624 O O . LYS A 1 83 ? 4.607 4.712 12.126 1.00 84.94 83 LYS A O 1
ATOM 629 N N . ALA A 1 84 ? 2.879 3.492 11.371 1.00 84.62 84 ALA A N 1
ATOM 630 C CA . ALA A 1 84 ? 3.358 3.323 9.998 1.00 84.62 84 ALA A CA 1
ATOM 631 C C . ALA A 1 84 ? 3.096 4.550 9.096 1.00 84.62 84 ALA A C 1
ATOM 633 O O . ALA A 1 84 ? 3.458 4.542 7.920 1.00 84.62 84 ALA A O 1
ATOM 634 N N . GLY A 1 85 ? 2.451 5.600 9.619 1.00 88.06 85 GLY A N 1
ATOM 635 C CA . GLY A 1 85 ? 2.125 6.815 8.872 1.00 88.06 85 GLY A CA 1
ATOM 636 C C . GLY A 1 85 ? 1.067 6.612 7.787 1.00 88.06 85 GLY A C 1
ATOM 637 O O . GLY A 1 85 ? 0.948 7.445 6.891 1.00 88.06 85 GLY A O 1
ATOM 638 N N . VAL A 1 86 ? 0.314 5.508 7.833 1.00 90.94 86 VAL A N 1
ATOM 639 C CA . VAL A 1 86 ? -0.726 5.190 6.840 1.00 90.94 86 VAL A CA 1
ATOM 640 C C . VAL A 1 86 ? -1.918 6.101 7.037 1.00 90.94 86 VAL A C 1
ATOM 642 O O . VAL A 1 86 ? -2.437 6.683 6.086 1.00 90.94 86 VAL A O 1
ATOM 645 N N . ILE A 1 87 ? -2.327 6.250 8.293 1.00 92.25 87 ILE A N 1
ATOM 646 C CA . ILE A 1 87 ? -3.463 7.075 8.668 1.00 92.25 87 ILE A CA 1
ATOM 647 C C . ILE A 1 87 ? -3.043 8.164 9.646 1.00 92.25 87 ILE A C 1
ATOM 649 O O . ILE A 1 87 ? -2.189 7.962 10.506 1.00 92.25 87 ILE A O 1
ATOM 653 N N . GLU A 1 88 ? -3.709 9.301 9.537 1.00 91.06 88 GLU A N 1
ATOM 654 C CA . GLU A 1 88 ? -3.663 10.383 10.508 1.00 91.06 88 GLU A CA 1
ATOM 655 C C . GLU A 1 88 ? -5.025 10.505 11.181 1.00 91.06 88 GLU A C 1
ATOM 657 O O . GLU A 1 88 ? -6.071 10.439 10.529 1.00 91.06 88 GLU A O 1
ATOM 662 N N . THR A 1 89 ? -5.012 10.705 12.493 1.00 87.56 89 THR A N 1
ATOM 663 C CA . THR A 1 89 ? -6.215 10.957 13.285 1.00 87.56 89 THR A CA 1
ATOM 664 C C . THR A 1 89 ? -6.268 12.430 13.664 1.00 87.56 89 THR A C 1
ATOM 666 O O . THR A 1 89 ? -5.347 12.941 14.298 1.00 87.56 89 THR A O 1
ATOM 669 N N . SER A 1 90 ? -7.351 13.112 13.302 1.00 82.31 90 SER A N 1
ATOM 670 C CA . SER A 1 90 ? -7.622 14.495 13.700 1.00 82.31 90 SER A CA 1
ATOM 671 C C . SER A 1 90 ? -9.034 14.569 14.269 1.00 82.31 90 SER A C 1
ATOM 673 O O . SER A 1 90 ? -10.005 14.231 13.591 1.00 82.31 90 SER A O 1
ATOM 675 N N . ASP A 1 91 ? -9.137 14.977 15.533 1.00 80.75 91 ASP A N 1
ATOM 676 C CA . ASP A 1 91 ? -10.360 14.974 16.342 1.00 80.75 91 ASP A CA 1
ATOM 677 C C . ASP A 1 91 ? -11.031 13.591 16.429 1.00 80.75 91 ASP A C 1
ATOM 679 O O . ASP A 1 91 ? -10.721 12.797 17.312 1.00 80.75 91 ASP A O 1
ATOM 683 N N . ARG A 1 92 ? -11.961 13.310 15.508 1.00 78.44 92 ARG A N 1
ATOM 684 C CA . ARG A 1 92 ? -12.731 12.057 15.383 1.00 78.44 92 ARG A CA 1
ATOM 685 C C . ARG A 1 92 ? -12.654 11.451 13.981 1.00 78.44 92 ARG A C 1
ATOM 687 O O . ARG A 1 92 ? -13.412 10.538 13.654 1.00 78.44 92 ARG A O 1
ATOM 694 N N . TRP A 1 93 ? -11.783 12.002 13.141 1.00 86.56 93 TRP A N 1
ATOM 695 C CA . TRP A 1 93 ? -11.661 11.650 11.738 1.00 86.56 93 TRP A CA 1
ATOM 696 C C . TRP A 1 93 ? -10.326 10.963 11.480 1.00 86.56 93 TRP A C 1
ATOM 698 O O . TRP A 1 93 ? -9.266 11.463 11.853 1.00 86.56 93 TRP A O 1
ATOM 708 N N . ILE A 1 94 ? -10.397 9.836 10.790 1.00 89.56 94 ILE A N 1
ATOM 709 C CA . ILE A 1 94 ? -9.285 9.067 10.255 1.00 89.56 94 ILE A CA 1
ATOM 710 C C . ILE A 1 94 ? -9.102 9.462 8.794 1.00 89.56 94 ILE A C 1
ATOM 712 O O . ILE A 1 94 ? -10.034 9.385 7.990 1.00 89.56 94 ILE A O 1
ATOM 716 N N . LYS A 1 95 ? -7.894 9.881 8.430 1.00 89.62 95 LYS A N 1
ATOM 717 C CA . LYS A 1 95 ? -7.544 10.282 7.065 1.00 89.62 95 LYS A CA 1
ATOM 718 C C . LYS A 1 95 ? -6.403 9.436 6.548 1.00 89.62 95 LYS A C 1
ATOM 720 O O . LYS A 1 95 ? -5.470 9.141 7.282 1.00 89.62 95 LYS A O 1
ATOM 725 N N . LEU A 1 96 ? -6.462 9.106 5.263 1.00 90.19 96 LEU A N 1
ATOM 726 C CA . LEU A 1 96 ? -5.336 8.511 4.559 1.00 90.19 96 LEU A CA 1
ATOM 727 C C . LEU A 1 96 ? -4.297 9.592 4.252 1.00 90.19 96 LEU A C 1
ATOM 729 O O . LEU A 1 96 ? -4.642 10.632 3.670 1.00 90.19 96 LEU A O 1
ATOM 733 N N . THR A 1 97 ? -3.040 9.333 4.603 1.00 89.56 97 THR A N 1
ATOM 734 C CA . THR A 1 97 ? -1.940 10.255 4.307 1.00 89.5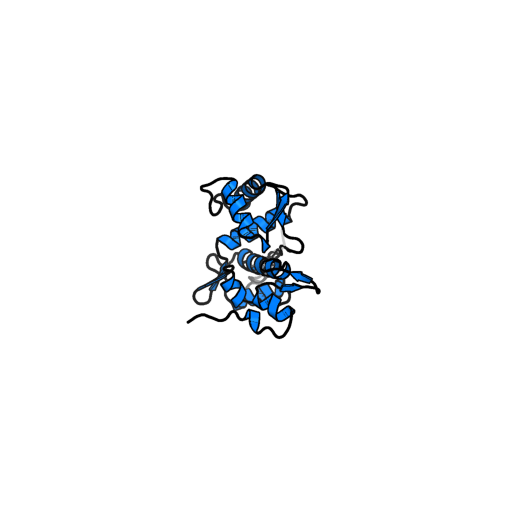6 97 THR A CA 1
ATOM 735 C C . THR A 1 97 ? -1.658 10.311 2.806 1.00 89.56 97 THR A C 1
ATOM 737 O O . THR A 1 97 ? -1.927 9.369 2.053 1.00 89.56 97 THR A O 1
ATOM 740 N N . ALA A 1 98 ? -1.140 11.445 2.330 1.00 86.75 98 ALA A N 1
ATOM 741 C CA . ALA A 1 98 ? -0.851 11.628 0.907 1.00 86.75 98 ALA A CA 1
ATOM 742 C C . ALA A 1 98 ? 0.151 10.597 0.338 1.00 86.75 98 ALA A C 1
ATOM 744 O O . ALA A 1 98 ? -0.117 10.067 -0.747 1.00 86.75 98 ALA A O 1
ATOM 745 N N . PRO A 1 99 ? 1.241 10.231 1.048 1.00 89.25 99 PRO A N 1
ATOM 746 C CA . PRO A 1 99 ? 2.158 9.206 0.558 1.00 89.25 99 PRO A CA 1
ATOM 747 C C . PRO A 1 99 ? 1.469 7.846 0.401 1.00 89.25 99 PRO A C 1
ATOM 749 O O . PRO A 1 99 ? 1.554 7.235 -0.661 1.00 89.25 99 PRO A O 1
ATOM 752 N N . TRP A 1 100 ? 0.681 7.414 1.390 1.00 91.12 100 TRP A N 1
ATOM 753 C CA . TRP A 1 100 ? -0.000 6.116 1.342 1.00 91.12 100 TRP A CA 1
ATOM 754 C C . TRP A 1 100 ? -1.155 6.052 0.338 1.00 91.12 100 TRP A C 1
ATOM 756 O O . TRP A 1 100 ? -1.414 4.991 -0.231 1.00 91.12 100 TRP A O 1
ATOM 766 N N . ARG A 1 101 ? -1.791 7.187 0.018 1.00 90.00 101 ARG A N 1
ATOM 767 C CA . ARG A 1 101 ? -2.700 7.285 -1.139 1.00 90.00 101 ARG A CA 1
ATOM 768 C C . ARG A 1 101 ? -1.981 6.955 -2.446 1.00 90.00 101 ARG A C 1
ATOM 770 O O . ARG A 1 101 ? -2.540 6.267 -3.298 1.00 90.00 101 ARG A O 1
ATOM 777 N N . THR A 1 102 ? -0.747 7.426 -2.590 1.00 90.06 102 THR A N 1
ATOM 778 C CA . THR A 1 102 ? 0.083 7.168 -3.773 1.00 90.06 102 THR A CA 1
ATOM 779 C C . THR A 1 102 ? 0.537 5.714 -3.808 1.00 90.06 102 THR A C 1
ATOM 781 O O . THR A 1 102 ? 0.351 5.060 -4.831 1.00 90.06 102 THR A O 1
ATOM 784 N N . VAL A 1 103 ? 1.018 5.173 -2.679 1.00 92.88 103 VAL A N 1
ATOM 785 C CA . VAL A 1 103 ? 1.363 3.745 -2.540 1.00 92.88 103 VAL A CA 1
ATOM 786 C C . VAL A 1 103 ? 0.196 2.865 -2.983 1.00 92.88 103 VAL A C 1
ATOM 788 O O . VAL A 1 103 ? 0.372 1.978 -3.813 1.00 92.88 103 VAL A O 1
ATOM 791 N N . TRP A 1 104 ? -1.015 3.128 -2.489 1.00 92.88 104 TRP A N 1
ATOM 792 C CA . TRP A 1 104 ? -2.185 2.327 -2.841 1.00 92.88 104 TRP A CA 1
ATOM 793 C C . TRP A 1 104 ? -2.529 2.385 -4.333 1.00 92.88 104 TRP A C 1
ATOM 795 O O . TRP A 1 104 ? -2.782 1.345 -4.935 1.00 92.88 104 TRP A O 1
ATOM 805 N N . ARG A 1 105 ? -2.486 3.568 -4.953 1.00 91.31 105 ARG A N 1
ATOM 806 C CA . ARG A 1 105 ? -2.740 3.738 -6.395 1.00 91.31 105 ARG A CA 1
ATOM 807 C C . ARG A 1 105 ? -1.703 3.026 -7.262 1.00 91.31 105 ARG A C 1
ATOM 809 O O . ARG A 1 105 ? -2.066 2.316 -8.195 1.00 91.31 105 ARG A O 1
ATOM 816 N N . ILE A 1 106 ? -0.420 3.158 -6.929 1.00 93.06 106 ILE A N 1
ATOM 817 C CA . ILE A 1 106 ? 0.650 2.418 -7.613 1.00 93.06 106 ILE A CA 1
ATOM 818 C C . ILE A 1 106 ? 0.442 0.914 -7.439 1.00 93.06 106 ILE A C 1
ATOM 820 O O . ILE A 1 106 ? 0.550 0.160 -8.402 1.00 93.06 106 ILE A O 1
ATOM 824 N N . ALA A 1 107 ? 0.079 0.471 -6.234 1.00 94.25 107 ALA A N 1
ATOM 825 C CA . ALA A 1 107 ? -0.217 -0.930 -5.990 1.00 94.25 107 ALA A CA 1
ATOM 826 C C . ALA A 1 107 ? -1.389 -1.419 -6.858 1.00 94.25 107 ALA A C 1
ATOM 828 O O . ALA A 1 107 ? -1.316 -2.515 -7.407 1.00 94.25 107 ALA A O 1
ATOM 829 N N . GLN A 1 108 ? -2.432 -0.605 -7.061 1.00 92.75 108 GLN A N 1
ATOM 830 C CA . GLN A 1 108 ? -3.513 -0.925 -7.998 1.00 92.75 108 GLN A CA 1
ATOM 831 C C . GLN A 1 108 ? -3.006 -1.087 -9.435 1.00 92.75 108 GLN A C 1
ATOM 833 O O . GLN A 1 108 ? -3.327 -2.097 -10.062 1.00 92.75 108 GLN A O 1
ATOM 838 N N . ILE A 1 109 ? -2.184 -0.151 -9.924 1.00 92.62 109 ILE A N 1
ATOM 839 C CA . ILE A 1 109 ? -1.582 -0.203 -11.267 1.00 92.62 109 ILE A CA 1
ATOM 840 C C . ILE A 1 109 ? -0.775 -1.491 -11.447 1.00 92.62 109 ILE A C 1
ATOM 842 O O . ILE A 1 109 ? -1.002 -2.229 -12.404 1.00 92.62 109 ILE A O 1
ATOM 846 N N . LEU A 1 110 ? 0.113 -1.802 -10.500 1.00 93.56 110 LEU A N 1
ATOM 847 C CA . LEU A 1 110 ? 0.933 -3.012 -10.548 1.00 93.56 110 LEU A CA 1
ATOM 848 C C . LEU A 1 110 ? 0.089 -4.288 -10.402 1.00 93.56 110 LEU A C 1
ATOM 850 O O . LEU A 1 110 ? 0.401 -5.290 -11.032 1.00 93.56 110 LEU A O 1
ATOM 854 N N . SER A 1 111 ? -1.005 -4.258 -9.630 1.00 92.50 111 SER A N 1
ATOM 855 C CA . SER A 1 111 ? -1.921 -5.404 -9.491 1.00 92.50 111 SER A CA 1
ATOM 856 C C . SER A 1 111 ? -2.734 -5.705 -10.754 1.00 92.50 111 SER A C 1
ATOM 858 O O . SER A 1 111 ? -3.166 -6.840 -10.939 1.00 92.50 111 SER A O 1
ATOM 860 N N . ASP A 1 112 ? -2.963 -4.703 -11.611 1.00 88.94 112 ASP A N 1
ATOM 861 C CA . ASP A 1 112 ? -3.670 -4.866 -12.889 1.00 88.94 112 ASP A CA 1
ATOM 862 C C . ASP A 1 112 ? -2.801 -5.538 -13.960 1.00 88.94 112 ASP A C 1
ATOM 864 O O . ASP A 1 112 ? -3.319 -5.994 -14.983 1.00 88.94 112 ASP A O 1
ATOM 868 N N . ARG A 1 113 ? -1.477 -5.569 -13.772 1.00 85.25 113 ARG A N 1
ATOM 869 C CA . ARG A 1 113 ? -0.527 -6.095 -14.752 1.00 85.25 113 ARG A CA 1
ATOM 870 C C . ARG A 1 113 ? 0.015 -7.443 -14.298 1.00 85.25 113 ARG A C 1
ATOM 872 O O . ARG A 1 113 ? 0.331 -7.658 -13.136 1.00 85.25 113 ARG A O 1
ATOM 879 N N . SER A 1 114 ? 0.177 -8.354 -15.252 1.00 78.50 114 SER A N 1
ATOM 880 C CA . SER A 1 114 ? 0.812 -9.656 -15.022 1.00 78.50 114 SER A CA 1
ATOM 881 C C . SER A 1 114 ? 2.335 -9.628 -15.191 1.00 78.50 114 SER A C 1
ATOM 883 O O . SER A 1 114 ? 2.990 -10.642 -14.969 1.00 78.50 114 SER A O 1
ATOM 885 N N . THR A 1 115 ? 2.903 -8.504 -15.636 1.00 88.62 115 THR A N 1
ATOM 886 C CA . THR A 1 115 ? 4.328 -8.352 -15.955 1.00 88.62 115 THR A CA 1
ATOM 887 C C . THR A 1 115 ? 4.944 -7.182 -15.190 1.00 88.62 115 THR A C 1
ATOM 889 O O . THR A 1 115 ? 4.247 -6.185 -14.981 1.00 88.62 115 THR A O 1
ATOM 892 N N . PRO A 1 116 ? 6.239 -7.261 -14.825 1.00 92.25 116 PRO A N 1
ATOM 893 C CA . PRO A 1 116 ? 6.961 -6.141 -14.228 1.00 92.25 116 PRO A CA 1
ATOM 894 C C . PRO A 1 116 ? 6.888 -4.877 -15.087 1.00 92.25 116 PRO A C 1
ATOM 896 O O . PRO A 1 116 ? 6.937 -4.964 -16.314 1.00 92.25 116 PRO A O 1
ATOM 899 N N . MET A 1 117 ? 6.802 -3.714 -14.443 1.00 94.25 117 MET A N 1
ATOM 900 C CA . MET A 1 117 ? 6.715 -2.406 -15.107 1.00 94.25 117 MET A CA 1
ATOM 901 C C . MET A 1 117 ? 7.963 -1.572 -14.849 1.00 94.25 117 MET A C 1
ATOM 903 O O . MET A 1 117 ? 8.529 -1.644 -13.758 1.00 94.25 117 MET A O 1
ATOM 907 N N . THR A 1 118 ? 8.380 -0.745 -15.807 1.00 94.50 118 THR A N 1
ATOM 908 C CA . THR A 1 118 ? 9.445 0.225 -15.529 1.00 94.50 118 THR A CA 1
ATOM 909 C C . THR A 1 118 ? 8.939 1.354 -14.630 1.00 94.50 118 THR A C 1
ATOM 911 O O . THR A 1 118 ? 7.736 1.610 -14.551 1.00 94.50 118 THR A O 1
ATOM 914 N N . ALA A 1 119 ? 9.845 2.068 -13.954 1.00 91.50 119 ALA A N 1
ATOM 915 C CA . ALA A 1 119 ? 9.467 3.240 -13.156 1.00 91.50 119 ALA A CA 1
ATOM 916 C C . ALA A 1 119 ? 8.750 4.320 -13.995 1.00 91.50 119 ALA A C 1
ATOM 918 O O . ALA A 1 119 ? 7.832 4.976 -13.505 1.00 91.50 119 ALA A O 1
ATOM 919 N N . MET A 1 120 ? 9.120 4.457 -15.273 1.00 91.19 120 MET A N 1
ATOM 920 C CA . MET A 1 120 ? 8.441 5.359 -16.206 1.00 91.19 120 MET A CA 1
ATOM 921 C C . MET A 1 120 ? 7.036 4.877 -16.558 1.00 91.19 120 MET A C 1
ATOM 923 O O . MET A 1 120 ? 6.110 5.678 -16.502 1.00 91.19 120 MET A O 1
ATOM 927 N N . ASP A 1 121 ? 6.846 3.582 -16.822 1.00 93.12 121 ASP A N 1
ATOM 928 C CA . ASP A 1 121 ? 5.504 3.043 -17.087 1.00 93.12 121 ASP A CA 1
ATOM 929 C C . ASP A 1 121 ? 4.579 3.244 -15.875 1.00 93.12 121 ASP A C 1
ATOM 931 O O . ASP A 1 121 ? 3.402 3.567 -16.025 1.00 93.12 121 ASP A O 1
ATOM 935 N N . VAL A 1 122 ? 5.107 3.072 -14.655 1.00 92.00 122 VAL A N 1
ATOM 936 C CA . VAL A 1 122 ? 4.363 3.329 -13.411 1.00 92.00 122 VAL A CA 1
ATOM 937 C C . VAL A 1 122 ? 3.973 4.803 -13.304 1.00 92.00 122 VAL A C 1
ATOM 939 O O . VAL A 1 122 ? 2.832 5.108 -12.955 1.00 92.00 122 VAL A O 1
ATOM 942 N N . TYR A 1 123 ? 4.900 5.714 -13.607 1.00 90.44 123 TYR A N 1
ATOM 943 C CA . TYR A 1 123 ? 4.639 7.151 -13.615 1.00 90.44 123 TYR A CA 1
ATOM 944 C C . TYR A 1 123 ? 3.559 7.529 -14.632 1.00 90.44 123 TYR A C 1
ATOM 946 O O . TYR A 1 123 ? 2.599 8.210 -14.274 1.00 90.44 123 TYR A O 1
ATOM 954 N N . GLU A 1 124 ? 3.681 7.050 -15.871 1.00 90.06 124 GLU A N 1
ATOM 955 C CA . GLU A 1 124 ? 2.731 7.309 -16.954 1.00 90.06 124 GLU A CA 1
ATOM 956 C C . GLU A 1 124 ? 1.329 6.777 -16.623 1.00 90.06 124 GLU A C 1
ATOM 958 O O . GLU A 1 124 ? 0.345 7.517 -16.744 1.00 90.06 124 GLU A O 1
ATOM 963 N N . ASP A 1 125 ? 1.215 5.538 -16.125 1.00 91.12 125 ASP A N 1
ATOM 964 C CA . ASP A 1 125 ? -0.074 4.979 -15.700 1.00 91.12 125 ASP A CA 1
ATOM 965 C C . ASP A 1 125 ? -0.643 5.755 -14.492 1.00 91.12 125 ASP A C 1
ATOM 967 O O . ASP A 1 125 ? -1.858 5.959 -14.414 1.00 91.12 125 ASP A O 1
ATOM 971 N N . TYR A 1 126 ? 0.201 6.246 -13.573 1.00 89.81 126 TYR A N 1
ATOM 972 C CA . TYR A 1 126 ? -0.241 7.050 -12.428 1.00 89.81 126 TYR A CA 1
ATOM 973 C C . TYR A 1 126 ? -0.842 8.390 -12.859 1.00 89.81 126 TYR A C 1
ATOM 975 O O . TYR A 1 126 ? -1.977 8.701 -12.478 1.00 89.81 126 TYR A O 1
ATOM 983 N N . ILE A 1 127 ? -0.117 9.171 -13.667 1.00 89.12 127 ILE A N 1
ATOM 984 C CA . ILE A 1 127 ? -0.588 10.492 -14.108 1.00 89.12 127 ILE A CA 1
ATOM 985 C C . ILE A 1 127 ? -1.816 10.390 -15.012 1.00 89.12 127 ILE A C 1
ATOM 987 O O . ILE A 1 127 ? -2.680 11.265 -14.979 1.00 89.12 127 ILE A O 1
ATOM 991 N N . THR A 1 128 ? -1.927 9.298 -15.773 1.00 89.25 128 THR A N 1
ATOM 992 C CA . THR A 1 128 ? -3.062 9.045 -16.666 1.00 89.25 128 THR A CA 1
ATOM 993 C C . THR A 1 128 ? -4.332 8.697 -15.891 1.00 89.25 128 THR A C 1
ATOM 995 O O . THR A 1 128 ? -5.423 9.120 -16.271 1.00 89.25 128 THR A O 1
ATOM 998 N N . ARG A 1 129 ? -4.224 7.911 -14.810 1.00 86.19 129 ARG A N 1
ATOM 999 C CA . ARG A 1 129 ? -5.392 7.365 -14.093 1.00 86.19 129 ARG A CA 1
ATOM 1000 C C . ARG A 1 129 ? -5.812 8.163 -12.863 1.00 86.19 129 ARG A C 1
ATOM 1002 O O . ARG A 1 129 ? -6.949 8.007 -12.412 1.00 86.19 129 ARG A O 1
ATOM 1009 N N . HIS A 1 130 ? -4.911 8.943 -12.271 1.00 83.75 130 HIS A N 1
ATOM 1010 C CA . HIS A 1 130 ? -5.126 9.490 -10.933 1.00 83.75 130 HIS A CA 1
ATOM 1011 C C . HIS A 1 130 ? -4.901 10.993 -10.840 1.00 83.75 130 HIS A C 1
ATOM 1013 O O . HIS A 1 130 ? -5.869 11.748 -10.787 1.00 83.75 130 HIS A O 1
ATOM 1019 N N . GLU A 1 131 ? -3.649 11.432 -10.745 1.00 76.50 131 GLU A N 1
ATOM 1020 C CA . GLU A 1 131 ? -3.309 12.833 -10.509 1.00 76.50 131 GLU A CA 1
ATOM 1021 C C . GLU A 1 131 ? -2.114 13.230 -11.373 1.00 76.50 131 GLU A C 1
ATOM 1023 O O . GLU A 1 131 ? -1.146 12.476 -11.438 1.00 76.50 131 GLU A O 1
ATOM 1028 N N . PRO A 1 132 ? -2.125 14.431 -11.979 1.00 70.50 132 PRO A N 1
ATOM 1029 C CA . PRO A 1 132 ? -1.052 14.878 -12.866 1.00 70.50 132 PRO A CA 1
ATOM 1030 C C . PRO A 1 132 ? 0.267 15.158 -12.130 1.00 70.50 132 PRO A C 1
ATOM 1032 O O . PRO A 1 132 ? 1.281 15.420 -12.770 1.00 70.50 132 PRO A O 1
ATOM 1035 N N . VAL A 1 133 ? 0.265 15.129 -10.793 1.00 72.69 133 VAL A N 1
ATOM 1036 C CA . VAL A 1 133 ? 1.438 15.386 -9.957 1.00 72.69 133 VAL A CA 1
ATOM 1037 C C . VAL A 1 133 ? 1.729 14.150 -9.115 1.00 72.69 133 VAL A C 1
ATOM 1039 O O . VAL A 1 133 ? 0.924 13.738 -8.281 1.00 72.69 133 VAL A O 1
ATOM 1042 N N . PHE A 1 134 ? 2.904 13.567 -9.334 1.00 77.50 134 PHE A N 1
ATOM 1043 C CA . PHE A 1 134 ? 3.444 12.510 -8.488 1.00 77.50 134 PHE A CA 1
ATOM 1044 C C . PHE A 1 134 ? 4.054 13.133 -7.217 1.00 77.50 134 PHE A C 1
ATOM 1046 O O . PHE A 1 134 ? 4.678 14.196 -7.308 1.00 77.50 134 PHE A O 1
ATOM 1053 N N . PRO A 1 135 ? 3.913 12.532 -6.024 1.00 69.88 135 PRO A N 1
ATOM 1054 C CA . PRO A 1 135 ? 4.626 13.022 -4.849 1.00 69.88 135 PRO A CA 1
ATOM 1055 C C . PRO A 1 135 ? 6.128 12.904 -5.117 1.00 69.88 135 PRO A C 1
ATOM 1057 O O . PRO A 1 135 ? 6.611 11.801 -5.346 1.00 69.88 135 PRO A O 1
ATOM 1060 N N . SER A 1 136 ? 6.845 14.032 -5.115 1.00 62.84 136 SER A N 1
ATOM 1061 C CA . SER A 1 136 ? 8.257 14.147 -5.540 1.00 62.84 136 SER A CA 1
ATOM 1062 C C . SER A 1 136 ? 8.484 14.270 -7.061 1.00 62.84 136 SER A C 1
ATOM 1064 O O . SER A 1 136 ? 9.543 13.893 -7.564 1.00 62.84 136 SER A O 1
ATOM 1066 N N . ALA A 1 137 ? 7.517 14.827 -7.803 1.00 55.00 137 ALA A N 1
ATOM 1067 C CA . ALA A 1 137 ? 7.570 15.050 -9.259 1.00 55.00 137 ALA A CA 1
ATOM 1068 C C . ALA A 1 137 ? 8.763 15.884 -9.776 1.00 55.00 137 ALA A C 1
ATOM 1070 O O . ALA A 1 137 ? 9.004 15.897 -10.981 1.00 55.00 137 ALA A O 1
ATOM 1071 N N . ASP A 1 138 ? 9.525 16.544 -8.904 1.00 58.19 138 ASP A N 1
ATOM 1072 C CA . ASP A 1 138 ? 10.597 17.460 -9.308 1.00 58.19 138 ASP A CA 1
ATOM 1073 C C . ASP A 1 138 ? 11.818 16.763 -9.957 1.00 58.19 138 ASP A C 1
ATOM 1075 O O . ASP A 1 138 ? 12.696 17.452 -10.472 1.00 58.19 138 ASP A O 1
ATOM 1079 N N . LEU A 1 139 ? 11.901 15.421 -9.958 1.00 57.72 139 LEU A N 1
ATOM 1080 C CA . LEU A 1 139 ? 13.125 14.680 -10.327 1.00 57.72 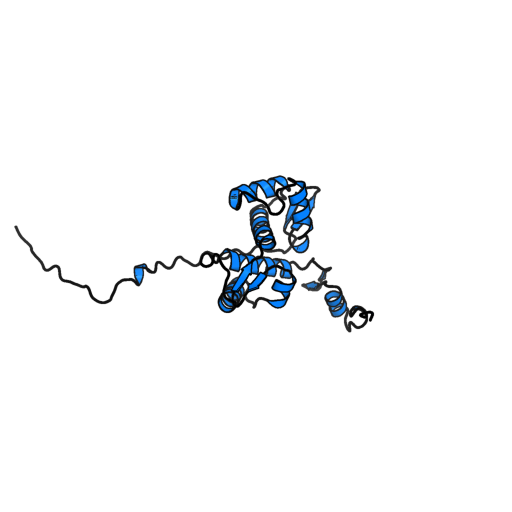139 LEU A CA 1
ATOM 1081 C C . LEU A 1 139 ? 12.944 13.528 -11.348 1.00 57.72 139 LEU A C 1
ATOM 1083 O O . LEU A 1 139 ? 13.880 12.766 -11.577 1.00 57.72 139 LEU A O 1
ATOM 1087 N N . GLY A 1 140 ? 11.791 13.402 -12.015 1.00 68.06 140 GLY A N 1
ATOM 1088 C CA . GLY A 1 140 ? 11.603 12.413 -13.095 1.00 68.06 140 GLY A CA 1
ATOM 1089 C C . GLY A 1 140 ? 11.610 10.942 -12.636 1.00 68.06 140 GLY A C 1
ATOM 1090 O O . GLY A 1 140 ? 11.160 10.628 -11.540 1.00 68.06 140 GLY A O 1
ATOM 1091 N N . ALA A 1 141 ? 12.084 10.017 -13.483 1.00 74.38 141 ALA A N 1
ATOM 1092 C CA . ALA A 1 141 ? 12.055 8.566 -13.222 1.00 74.38 141 ALA A CA 1
ATOM 1093 C C . ALA A 1 141 ? 12.749 8.158 -11.907 1.00 74.38 141 ALA A C 1
ATOM 1095 O O . ALA A 1 141 ? 12.326 7.208 -11.246 1.00 74.38 141 ALA A O 1
ATOM 1096 N N . ASP A 1 142 ? 13.799 8.887 -11.527 1.00 84.00 142 ASP A N 1
ATOM 1097 C CA . ASP A 1 142 ? 14.614 8.584 -10.353 1.00 84.00 142 ASP A CA 1
ATOM 1098 C C . ASP A 1 142 ? 13.834 8.794 -9.048 1.00 84.00 142 ASP A C 1
ATOM 1100 O O . ASP A 1 142 ? 13.948 7.976 -8.136 1.00 84.00 142 ASP A O 1
ATOM 1104 N N . SER A 1 143 ? 12.948 9.798 -8.967 1.00 85.19 143 SER A N 1
ATOM 1105 C CA . SER A 1 143 ? 12.109 9.961 -7.769 1.00 85.19 143 SER A CA 1
ATOM 1106 C C . SER A 1 143 ? 11.060 8.870 -7.625 1.00 85.19 143 SER A C 1
ATOM 1108 O O . SER A 1 143 ? 10.700 8.514 -6.504 1.00 85.19 143 SER A O 1
ATOM 1110 N N . VAL A 1 144 ? 10.584 8.309 -8.736 1.00 88.62 144 VAL A N 1
ATOM 1111 C CA . VAL A 1 144 ? 9.663 7.167 -8.711 1.00 88.62 144 VAL A CA 1
ATOM 1112 C C . VAL A 1 144 ? 10.392 5.930 -8.201 1.00 88.62 144 VAL A C 1
ATOM 1114 O O . VAL A 1 144 ? 9.864 5.222 -7.349 1.00 88.62 144 VAL A O 1
ATOM 1117 N N . VAL A 1 145 ? 11.625 5.698 -8.656 1.00 91.56 145 VAL A N 1
ATOM 1118 C CA . VAL A 1 145 ? 12.481 4.621 -8.139 1.00 91.56 145 VAL A CA 1
ATOM 1119 C C . VAL A 1 145 ? 12.721 4.784 -6.638 1.00 91.56 145 VAL A C 1
ATOM 1121 O O . VAL A 1 145 ? 12.523 3.832 -5.884 1.00 91.56 145 VAL A O 1
ATOM 1124 N N . ASP A 1 146 ? 13.105 5.976 -6.188 1.00 90.81 146 ASP A N 1
ATOM 1125 C CA . ASP A 1 146 ? 13.359 6.240 -4.770 1.00 90.81 146 ASP A CA 1
ATOM 1126 C C . ASP A 1 146 ? 12.093 6.069 -3.921 1.00 90.81 146 ASP A C 1
ATOM 1128 O O . ASP A 1 146 ? 12.146 5.470 -2.844 1.00 90.81 146 ASP A O 1
ATOM 1132 N N . PHE A 1 147 ? 10.937 6.499 -4.434 1.00 91.19 147 PHE A N 1
ATOM 1133 C CA . PHE A 1 147 ? 9.643 6.268 -3.796 1.00 91.19 147 PHE A CA 1
ATOM 1134 C C . PHE A 1 147 ? 9.335 4.770 -3.675 1.00 91.19 147 PHE A C 1
ATOM 1136 O O . PHE A 1 147 ? 8.986 4.292 -2.598 1.00 91.19 147 PHE A O 1
ATOM 1143 N N . LEU A 1 148 ? 9.493 3.998 -4.752 1.00 92.12 148 LEU A N 1
ATOM 1144 C CA . LEU A 1 148 ? 9.243 2.554 -4.731 1.00 92.12 148 LEU A CA 1
ATOM 1145 C C . LEU A 1 148 ? 10.184 1.834 -3.752 1.00 92.12 148 LEU A C 1
ATOM 1147 O O . LEU A 1 148 ? 9.743 0.958 -3.009 1.00 92.12 148 LEU A O 1
ATOM 1151 N N . ARG A 1 149 ? 11.454 2.256 -3.675 1.00 91.44 149 ARG A N 1
ATOM 1152 C CA . ARG A 1 149 ? 12.438 1.744 -2.703 1.00 91.44 149 ARG A CA 1
ATOM 1153 C C . ARG A 1 149 ? 12.092 2.088 -1.261 1.00 91.44 149 ARG A C 1
ATOM 1155 O O . ARG A 1 149 ? 12.375 1.289 -0.368 1.00 91.44 149 ARG A O 1
ATOM 1162 N N . GLN A 1 150 ? 11.504 3.258 -1.025 1.00 89.81 150 GLN A N 1
ATOM 1163 C CA . GLN A 1 150 ? 11.069 3.674 0.305 1.00 89.81 150 GLN A CA 1
ATOM 1164 C C . GLN A 1 150 ? 9.988 2.740 0.868 1.00 89.81 150 GLN A C 1
ATOM 1166 O O . GLN A 1 150 ? 9.989 2.489 2.070 1.00 89.81 150 GLN A O 1
ATOM 1171 N N . TYR A 1 151 ? 9.126 2.193 0.006 1.00 90.50 151 TYR A N 1
ATOM 1172 C CA . TYR A 1 151 ? 8.032 1.282 0.362 1.00 90.50 151 TYR A CA 1
ATOM 1173 C C . TYR A 1 151 ? 8.314 -0.161 -0.085 1.00 90.50 151 TYR A C 1
ATOM 1175 O O . TYR A 1 151 ? 7.457 -0.832 -0.673 1.00 90.50 151 TYR A O 1
ATOM 1183 N N . ARG A 1 152 ? 9.531 -0.651 0.187 1.00 89.50 152 ARG A N 1
ATOM 1184 C CA . ARG A 1 152 ? 10.003 -1.994 -0.210 1.00 89.50 152 ARG A CA 1
ATOM 1185 C C . ARG A 1 152 ? 9.197 -3.156 0.380 1.00 89.50 152 ARG A C 1
ATOM 1187 O O . ARG A 1 152 ? 9.297 -4.289 -0.072 1.00 89.50 152 ARG A O 1
ATOM 1194 N N . GLU A 1 153 ? 8.410 -2.895 1.415 1.00 85.12 153 GLU A N 1
ATOM 1195 C CA . GLU A 1 153 ? 7.467 -3.851 1.992 1.00 85.12 153 GLU A CA 1
ATOM 1196 C C . GLU A 1 153 ? 6.245 -4.095 1.092 1.00 85.12 153 GLU A C 1
ATOM 1198 O O . GLU A 1 153 ? 5.546 -5.100 1.247 1.00 85.12 153 GLU A O 1
ATOM 1203 N N . VAL A 1 154 ? 5.977 -3.182 0.154 1.00 90.12 154 VAL A N 1
ATOM 1204 C CA . VAL A 1 154 ? 4.891 -3.272 -0.831 1.00 90.12 154 VAL A CA 1
ATOM 1205 C C . VAL A 1 154 ? 5.436 -3.568 -2.226 1.00 90.12 154 VAL A C 1
ATOM 1207 O O . VAL A 1 154 ? 4.834 -4.363 -2.951 1.00 90.12 154 VAL A O 1
ATOM 1210 N N . PHE A 1 155 ? 6.558 -2.946 -2.596 1.00 92.69 155 PHE A N 1
ATOM 1211 C CA . PHE A 1 155 ? 7.129 -3.007 -3.940 1.00 92.69 155 PHE A CA 1
ATOM 1212 C C . PHE A 1 155 ? 8.496 -3.683 -3.956 1.00 92.69 155 PHE A C 1
ATOM 1214 O O . PHE A 1 155 ? 9.337 -3.435 -3.096 1.00 92.69 155 PHE A O 1
ATOM 1221 N N . VAL A 1 156 ? 8.751 -4.481 -4.989 1.00 92.44 156 VAL A N 1
ATOM 1222 C CA . VAL A 1 156 ? 10.038 -5.145 -5.200 1.00 92.44 156 VAL A CA 1
ATOM 1223 C C . VAL A 1 156 ? 10.542 -4.906 -6.616 1.00 92.44 156 VAL A C 1
ATOM 1225 O O . VAL A 1 156 ? 9.777 -4.913 -7.581 1.00 92.44 156 VAL A O 1
ATOM 1228 N N . GLU A 1 157 ? 11.851 -4.711 -6.732 1.00 92.88 157 GLU A N 1
ATOM 1229 C CA . GLU A 1 157 ? 12.555 -4.647 -8.007 1.00 92.88 157 GLU A CA 1
ATOM 1230 C C . GLU A 1 157 ? 12.840 -6.084 -8.480 1.00 92.88 157 GLU A C 1
ATOM 1232 O O . GLU A 1 157 ? 13.712 -6.769 -7.947 1.00 92.88 157 GLU A O 1
ATOM 1237 N N . ALA A 1 158 ? 12.056 -6.576 -9.442 1.00 89.62 158 ALA A N 1
ATOM 1238 C CA . ALA A 1 158 ? 12.143 -7.952 -9.945 1.00 89.62 158 ALA A CA 1
ATOM 1239 C C . ALA A 1 158 ? 13.358 -8.165 -10.864 1.00 89.62 158 ALA A C 1
ATOM 1241 O O . ALA A 1 158 ? 13.943 -9.245 -10.923 1.00 89.62 158 ALA A O 1
ATOM 1242 N N . SER A 1 159 ? 13.735 -7.111 -11.583 1.00 89.38 159 SER A N 1
ATOM 1243 C CA . SER A 1 159 ? 14.955 -6.990 -12.381 1.00 89.38 159 SER A CA 1
ATOM 1244 C C . SER A 1 159 ? 15.333 -5.508 -12.455 1.00 89.38 159 SER A C 1
ATOM 1246 O O . SER A 1 159 ? 14.449 -4.683 -12.236 1.00 89.38 159 SER A O 1
ATOM 1248 N N . PRO A 1 160 ? 16.586 -5.137 -12.781 1.00 89.88 160 PRO A N 1
ATOM 1249 C CA . PRO A 1 160 ? 17.022 -3.740 -12.761 1.00 89.88 160 PRO A CA 1
ATOM 1250 C C . PRO A 1 160 ? 16.071 -2.804 -13.522 1.00 89.88 160 PRO A C 1
ATOM 1252 O O . PRO A 1 160 ? 15.893 -2.947 -14.730 1.00 89.88 160 PRO A O 1
ATOM 1255 N N . GLY A 1 161 ? 15.448 -1.871 -12.803 1.00 88.00 161 GLY A N 1
ATOM 1256 C CA . GLY A 1 161 ? 14.486 -0.899 -13.326 1.00 88.00 161 GLY A CA 1
ATOM 1257 C C . GLY A 1 161 ? 13.043 -1.391 -13.477 1.00 88.00 161 GLY A C 1
ATOM 1258 O O . GLY A 1 161 ? 12.197 -0.592 -13.872 1.00 88.00 161 GLY A O 1
ATOM 1259 N N . PHE A 1 162 ? 12.741 -2.651 -13.151 1.00 94.38 162 PHE A N 1
ATOM 1260 C CA . PHE A 1 162 ? 11.419 -3.264 -13.293 1.00 94.38 162 PHE A CA 1
ATOM 1261 C C . PHE A 1 162 ? 10.810 -3.651 -11.945 1.00 94.38 162 PHE A C 1
ATOM 1263 O O . PHE A 1 162 ? 11.402 -4.392 -11.160 1.00 94.38 162 PHE A O 1
ATOM 1270 N N . TRP A 1 163 ? 9.576 -3.216 -11.727 1.00 94.81 163 TRP A N 1
ATOM 1271 C CA . TRP A 1 163 ? 8.900 -3.241 -10.440 1.00 94.81 163 TRP A CA 1
ATOM 1272 C C . TRP A 1 163 ? 7.653 -4.117 -10.459 1.00 94.81 163 TRP A C 1
ATOM 1274 O O . TRP A 1 163 ? 6.918 -4.174 -11.448 1.00 94.81 163 TRP A O 1
ATOM 1284 N N . LEU A 1 164 ? 7.422 -4.788 -9.333 1.00 94.81 164 LEU A N 1
ATOM 1285 C CA . LEU A 1 164 ? 6.252 -5.608 -9.036 1.00 94.81 164 LEU A CA 1
ATOM 1286 C C . LEU A 1 164 ? 5.786 -5.356 -7.598 1.00 94.81 164 LEU A C 1
ATOM 1288 O O . LEU A 1 164 ? 6.493 -4.756 -6.787 1.00 94.81 164 LEU A O 1
ATOM 1292 N N . LEU A 1 165 ? 4.601 -5.868 -7.269 1.00 92.19 165 LEU A N 1
ATOM 1293 C CA . LEU A 1 165 ? 4.214 -6.070 -5.876 1.00 92.19 165 LEU A CA 1
ATOM 1294 C C . LEU A 1 165 ? 5.047 -7.190 -5.251 1.00 92.19 165 LEU A C 1
ATOM 1296 O O . LEU A 1 165 ? 5.334 -8.196 -5.903 1.00 92.19 165 LEU A O 1
ATOM 1300 N N . CYS A 1 166 ? 5.391 -7.035 -3.975 1.00 90.38 166 CYS A N 1
ATOM 1301 C CA . CYS A 1 166 ? 6.017 -8.099 -3.200 1.00 90.38 166 CYS A CA 1
ATOM 1302 C C . CYS A 1 166 ? 5.131 -9.354 -3.166 1.00 90.38 166 CYS A C 1
ATOM 1304 O O . CYS A 1 166 ? 3.899 -9.278 -3.134 1.00 90.38 166 CYS A O 1
ATOM 1306 N N . GLU A 1 167 ? 5.762 -10.528 -3.137 1.00 86.12 167 GLU A N 1
ATOM 1307 C CA . GLU A 1 167 ? 5.045 -11.802 -3.107 1.00 86.12 167 GLU A CA 1
ATOM 1308 C C . GLU A 1 167 ? 4.095 -11.882 -1.899 1.00 86.12 167 GLU A C 1
ATOM 1310 O O . GLU A 1 167 ? 4.462 -11.577 -0.764 1.00 86.12 167 GLU A O 1
ATOM 1315 N N . GLY A 1 168 ? 2.848 -12.292 -2.147 1.00 84.44 168 GLY A N 1
ATOM 1316 C CA . GLY A 1 168 ? 1.808 -12.410 -1.123 1.00 84.44 168 GLY A CA 1
ATOM 1317 C C . GLY A 1 168 ? 1.113 -11.095 -0.749 1.00 84.44 168 GLY A C 1
ATOM 1318 O O . GLY A 1 168 ? 0.112 -11.133 -0.030 1.00 84.44 168 GLY A O 1
ATOM 1319 N N . VAL A 1 169 ? 1.584 -9.942 -1.239 1.00 88.25 169 VAL A N 1
ATOM 1320 C CA . VAL A 1 169 ? 0.888 -8.662 -1.055 1.00 88.25 169 VAL A CA 1
ATOM 1321 C C . VAL A 1 169 ? -0.352 -8.632 -1.940 1.00 88.25 169 VAL A C 1
ATOM 1323 O O . VAL A 1 169 ? -0.277 -8.792 -3.154 1.00 88.25 169 VAL A O 1
ATOM 1326 N N . THR A 1 170 ? -1.516 -8.421 -1.326 1.00 89.38 170 THR A N 1
ATOM 1327 C CA . THR A 1 170 ? -2.799 -8.389 -2.036 1.00 89.38 170 THR A CA 1
ATOM 1328 C C . THR A 1 170 ? -3.388 -6.984 -2.028 1.00 89.38 170 THR A C 1
ATOM 1330 O O . THR A 1 170 ? -3.534 -6.363 -0.975 1.00 89.38 170 THR A O 1
ATOM 1333 N N . VAL A 1 171 ? -3.796 -6.497 -3.200 1.00 90.44 171 VAL A N 1
ATOM 1334 C CA . VAL A 1 171 ? -4.488 -5.209 -3.337 1.00 90.44 171 VAL A CA 1
ATOM 1335 C C . VAL A 1 171 ? -5.991 -5.445 -3.318 1.00 90.44 171 VAL A C 1
ATOM 1337 O O . VAL A 1 171 ? -6.590 -5.875 -4.304 1.00 90.44 171 VAL A O 1
ATOM 1340 N N . LEU A 1 172 ? -6.614 -5.170 -2.175 1.00 85.81 172 LEU A N 1
ATOM 1341 C CA . LEU A 1 172 ? -8.062 -5.266 -2.040 1.00 85.81 172 LEU A CA 1
ATOM 1342 C C . LEU A 1 172 ? -8.736 -4.051 -2.678 1.00 85.81 172 LEU A C 1
ATOM 1344 O O . LEU A 1 172 ? -8.302 -2.910 -2.510 1.00 85.81 172 LEU A O 1
ATOM 1348 N N . ARG A 1 173 ? -9.832 -4.302 -3.394 1.00 80.75 173 ARG A N 1
ATOM 1349 C CA . ARG A 1 173 ? -10.710 -3.259 -3.924 1.00 80.75 173 ARG A CA 1
ATOM 1350 C C . ARG A 1 173 ? -11.972 -3.244 -3.085 1.00 80.75 173 ARG A C 1
ATOM 1352 O O . ARG A 1 173 ? -12.672 -4.253 -3.011 1.00 80.75 173 ARG A O 1
ATOM 1359 N N . CYS A 1 174 ? -12.273 -2.106 -2.471 1.00 67.62 174 CYS A N 1
ATOM 1360 C CA . CYS A 1 174 ? -13.625 -1.875 -1.990 1.00 67.62 174 CYS A CA 1
ATOM 1361 C C . CYS A 1 174 ? -14.530 -1.854 -3.226 1.00 67.62 174 CYS A C 1
ATOM 1363 O O . CYS A 1 174 ? -14.364 -1.005 -4.101 1.00 67.62 174 CYS A O 1
ATOM 1365 N N . ARG A 1 175 ? -15.436 -2.833 -3.333 1.00 57.78 175 ARG A N 1
ATOM 1366 C CA . ARG A 1 175 ? -16.538 -2.746 -4.294 1.00 57.78 175 ARG A CA 1
ATOM 1367 C C . ARG A 1 175 ? -17.313 -1.479 -3.952 1.00 57.78 175 ARG A C 1
ATOM 1369 O O . ARG A 1 175 ? -17.543 -1.231 -2.766 1.00 57.78 175 ARG A O 1
ATOM 1376 N N . ASP A 1 176 ? -17.671 -0.690 -4.966 1.00 48.66 176 ASP A N 1
ATOM 1377 C CA . ASP A 1 176 ? -18.646 0.380 -4.766 1.00 48.66 176 ASP A CA 1
ATOM 1378 C C . ASP A 1 176 ? -19.848 -0.262 -4.051 1.00 48.66 176 ASP A C 1
ATOM 1380 O O . ASP A 1 176 ? -20.295 -1.331 -4.490 1.00 48.66 176 ASP A O 1
ATOM 1384 N N . PRO A 1 177 ? -20.314 0.285 -2.912 1.00 47.66 177 PRO A N 1
ATOM 1385 C CA . PRO A 1 177 ? -21.566 -0.182 -2.347 1.00 47.66 177 PRO A CA 1
ATOM 1386 C C . PRO A 1 177 ? -22.600 -0.036 -3.458 1.00 47.66 177 PRO A C 1
ATOM 1388 O O . PRO A 1 177 ? -22.644 1.024 -4.090 1.00 47.66 177 PRO A O 1
ATOM 1391 N N . ASP A 1 178 ? -23.357 -1.106 -3.733 1.00 45.38 178 ASP A N 1
ATOM 1392 C CA . ASP A 1 178 ? -24.459 -1.072 -4.692 1.00 45.38 178 ASP A CA 1
ATOM 1393 C C . ASP A 1 178 ? -25.176 0.260 -4.510 1.00 45.38 178 ASP A C 1
ATOM 1395 O O . ASP A 1 178 ? -25.547 0.610 -3.384 1.00 45.38 178 ASP A O 1
ATOM 1399 N N . HIS A 1 179 ? -25.243 1.057 -5.576 1.00 44.62 179 HIS A N 1
ATOM 1400 C CA . HIS A 1 179 ? -25.884 2.359 -5.540 1.00 44.62 179 HIS A CA 1
ATOM 1401 C C . HIS A 1 179 ? -27.357 2.087 -5.242 1.00 44.62 179 HIS A C 1
ATOM 1403 O O . HIS A 1 179 ? -28.138 1.782 -6.140 1.00 44.62 179 HIS A O 1
ATOM 1409 N N . VAL A 1 180 ? -27.712 2.054 -3.956 1.00 46.56 180 VAL A N 1
ATOM 1410 C CA . VAL A 1 180 ? -29.089 1.883 -3.525 1.00 46.56 180 VAL A CA 1
ATOM 1411 C C . VAL A 1 180 ? -29.784 3.129 -4.025 1.00 46.56 180 VAL A C 1
ATOM 1413 O O . VAL A 1 180 ? -29.527 4.231 -3.542 1.00 46.56 180 VAL A O 1
ATOM 1416 N N . ASP A 1 181 ? -30.595 2.953 -5.058 1.00 45.31 181 ASP A N 1
ATOM 1417 C CA . ASP A 1 181 ? -31.394 4.018 -5.622 1.00 45.31 181 ASP A CA 1
ATOM 1418 C C . ASP A 1 181 ? -32.457 4.411 -4.589 1.00 45.31 181 ASP A C 1
ATOM 1420 O O . ASP A 1 181 ? -33.543 3.835 -4.511 1.00 45.31 181 ASP A O 1
ATOM 1424 N N . TYR A 1 182 ? -32.106 5.357 -3.716 1.00 51.12 182 TYR A N 1
ATOM 1425 C CA . TYR A 1 182 ? -32.989 5.835 -2.655 1.00 51.12 182 TYR A CA 1
ATOM 1426 C C . TYR A 1 182 ? -34.221 6.574 -3.202 1.00 51.12 182 TYR A C 1
ATOM 1428 O O . TYR A 1 182 ? -35.151 6.820 -2.436 1.00 51.12 182 TYR A O 1
ATOM 1436 N N . SER A 1 183 ? -34.291 6.839 -4.516 1.00 58.97 183 SER A N 1
ATOM 1437 C CA . SER A 1 183 ? -35.510 7.326 -5.175 1.00 58.97 183 SER A CA 1
ATOM 1438 C C . SER A 1 183 ? -36.682 6.336 -5.076 1.00 58.97 183 SER A C 1
ATOM 1440 O O . SER A 1 183 ? -37.838 6.749 -5.139 1.00 58.97 183 SER A O 1
ATOM 1442 N N . LEU A 1 184 ? -36.418 5.048 -4.808 1.00 55.28 184 LEU A N 1
ATOM 1443 C CA . LEU A 1 184 ? -37.446 4.040 -4.508 1.00 55.28 184 LEU A CA 1
ATOM 1444 C C . LEU A 1 184 ? -38.122 4.236 -3.142 1.00 55.28 184 LEU A C 1
ATOM 1446 O O . LEU A 1 184 ? -39.221 3.727 -2.926 1.00 55.28 184 LEU A O 1
ATOM 1450 N N . TYR A 1 185 ? -37.484 4.964 -2.224 1.00 60.91 185 TYR A N 1
ATOM 1451 C CA . TYR A 1 185 ? -38.028 5.267 -0.897 1.00 60.91 185 TYR A CA 1
ATOM 1452 C C . TYR A 1 185 ? -38.576 6.696 -0.795 1.00 60.91 185 TYR A C 1
ATOM 1454 O O . TYR A 1 185 ? -39.168 7.046 0.224 1.00 60.91 185 TYR A O 1
ATOM 1462 N N . ASP A 1 186 ? -38.447 7.491 -1.862 1.00 53.16 186 ASP A N 1
ATOM 1463 C CA . ASP A 1 186 ? -38.925 8.874 -1.950 1.00 53.16 186 ASP 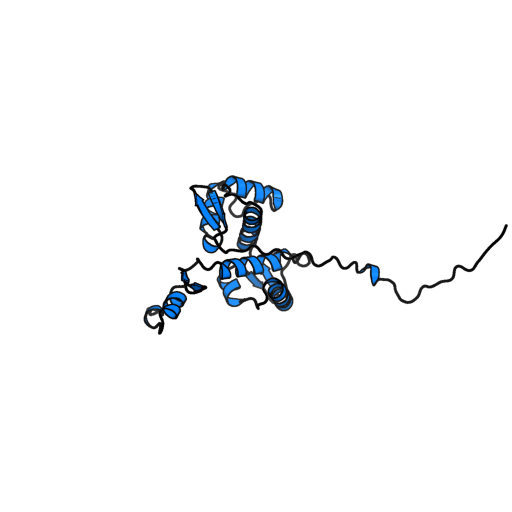A CA 1
ATOM 1464 C C . ASP A 1 186 ? -40.338 8.959 -2.556 1.00 53.16 186 ASP A C 1
ATOM 1466 O O . ASP A 1 186 ? -40.689 9.890 -3.278 1.00 53.16 186 ASP A O 1
ATOM 1470 N N . THR A 1 187 ? -41.180 7.953 -2.283 1.00 50.03 187 THR A N 1
ATOM 1471 C CA . THR A 1 187 ? -42.630 8.092 -2.473 1.00 50.03 187 THR A CA 1
ATOM 1472 C C . THR A 1 187 ? -43.261 8.386 -1.112 1.00 50.03 187 THR A C 1
ATOM 1474 O O . THR A 1 187 ? -43.410 7.470 -0.298 1.00 50.03 187 THR A O 1
ATOM 1477 N N . PRO A 1 188 ? -43.656 9.639 -0.825 1.00 47.47 188 PRO A N 1
ATOM 1478 C CA . PRO A 1 188 ? -44.430 9.948 0.367 1.00 47.47 188 PRO A CA 1
ATOM 1479 C C . PRO A 1 188 ? -45.729 9.123 0.362 1.00 47.47 188 PRO A C 1
ATOM 1481 O O . PRO A 1 188 ? -46.400 9.045 -0.676 1.00 47.47 188 PRO A O 1
ATOM 1484 N N . PRO A 1 189 ? -46.139 8.513 1.487 1.00 49.88 189 PRO A N 1
ATOM 1485 C CA . PRO A 1 189 ? -47.388 7.772 1.548 1.00 49.88 189 PRO A CA 1
ATOM 1486 C C . PRO A 1 189 ? -48.551 8.770 1.549 1.00 49.88 189 PRO A C 1
ATOM 1488 O O . PRO A 1 189 ? -48.983 9.223 2.605 1.00 49.88 189 PRO A O 1
ATOM 1491 N N . GLY A 1 190 ? -49.051 9.160 0.373 1.00 50.00 190 GLY A N 1
ATOM 1492 C CA . GLY A 1 190 ? -50.180 10.092 0.346 1.00 50.00 190 GLY A CA 1
ATOM 1493 C C . GLY A 1 190 ? -50.481 10.843 -0.942 1.00 50.00 190 GLY A C 1
ATOM 1494 O O . GLY A 1 190 ? -50.886 11.995 -0.852 1.00 50.00 190 GLY A O 1
ATOM 1495 N N . GLN A 1 191 ? -50.351 10.246 -2.130 1.00 47.34 191 GLN A N 1
ATOM 1496 C CA . GLN A 1 191 ? -50.930 10.875 -3.327 1.00 47.34 191 GLN A CA 1
ATOM 1497 C C . GLN A 1 191 ? -51.412 9.860 -4.368 1.00 47.34 191 GLN A C 1
ATOM 1499 O O . GLN A 1 191 ? -51.009 9.849 -5.525 1.00 47.34 191 GLN A O 1
ATOM 1504 N N . LYS A 1 192 ? -52.366 9.016 -3.963 1.00 49.28 192 LYS A N 1
ATOM 1505 C CA . LYS A 1 192 ? -53.257 8.334 -4.909 1.00 49.28 192 LYS A CA 1
ATOM 1506 C C . LYS A 1 192 ? -54.446 9.252 -5.208 1.00 49.28 192 LYS A C 1
ATOM 1508 O O . LYS A 1 192 ? -55.572 8.971 -4.813 1.00 49.28 192 LYS A O 1
ATOM 1513 N N . VAL A 1 193 ? -54.192 10.385 -5.865 1.00 40.47 193 VAL A N 1
ATOM 1514 C CA . VAL A 1 193 ? -55.270 11.255 -6.356 1.00 40.47 193 VAL A CA 1
ATOM 1515 C C . VAL A 1 193 ? -55.651 10.787 -7.755 1.00 40.47 193 VAL A C 1
ATOM 1517 O O . VAL A 1 193 ? -55.064 11.169 -8.757 1.00 40.47 193 VAL A O 1
ATOM 1520 N N . MET A 1 194 ? -56.600 9.853 -7.769 1.00 44.53 194 MET A N 1
ATOM 1521 C CA . MET A 1 194 ? -57.854 9.982 -8.511 1.00 44.53 194 MET A CA 1
ATOM 1522 C C . MET A 1 194 ? -57.757 10.683 -9.881 1.00 44.53 194 MET A C 1
ATOM 1524 O O . MET A 1 194 ? -58.004 11.878 -9.996 1.00 44.53 194 MET A O 1
ATOM 1528 N N . LEU A 1 195 ? -57.516 9.907 -10.939 1.00 40.81 195 LEU A N 1
ATOM 1529 C CA . LEU A 1 195 ? -58.061 10.224 -12.260 1.00 40.81 195 LEU A CA 1
ATOM 1530 C C . LEU A 1 195 ? -59.162 9.211 -12.558 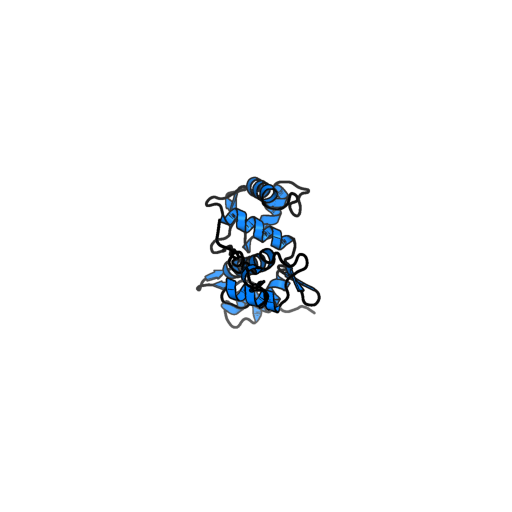1.00 40.81 195 LEU A C 1
ATOM 1532 O O . LEU A 1 195 ? -58.937 8.098 -13.030 1.00 40.81 195 LEU A O 1
ATOM 1536 N N . THR A 1 196 ? -60.371 9.610 -12.173 1.00 38.91 196 THR A N 1
ATOM 1537 C CA . THR A 1 196 ? -61.627 9.003 -12.593 1.00 38.91 196 THR A CA 1
ATOM 1538 C C . THR A 1 196 ? -61.757 9.083 -14.107 1.00 38.91 196 THR A C 1
ATOM 1540 O O . THR A 1 196 ? -61.564 10.136 -14.705 1.00 38.91 196 THR A O 1
ATOM 1543 N N . SER A 1 197 ? -62.128 7.945 -14.687 1.00 43.91 197 SER A N 1
ATOM 1544 C CA . SER A 1 197 ? -62.959 7.786 -15.880 1.00 43.91 197 SER A CA 1
ATOM 1545 C C . SER A 1 197 ? -63.417 9.067 -16.591 1.00 43.91 197 SER A C 1
ATOM 1547 O O . SER A 1 197 ? -64.231 9.828 -16.062 1.00 43.91 197 SER A O 1
ATOM 1549 N N . THR A 1 198 ? -63.100 9.180 -17.877 1.00 38.09 198 THR A N 1
ATOM 1550 C CA . THR A 1 198 ? -64.121 9.596 -18.846 1.00 38.09 198 THR A CA 1
ATOM 1551 C C . THR A 1 198 ? -63.903 8.868 -20.164 1.00 38.09 198 THR A C 1
ATOM 1553 O O . THR A 1 198 ? -62.955 9.105 -20.902 1.00 38.09 198 THR A O 1
ATOM 1556 N N . SER A 1 199 ? -64.785 7.904 -20.402 1.00 43.50 199 SER A N 1
ATOM 1557 C CA . SER A 1 199 ? -65.026 7.277 -21.692 1.00 43.50 199 SER A CA 1
ATOM 1558 C C . SER A 1 199 ? -65.947 8.153 -22.546 1.00 43.50 199 SER A C 1
ATOM 1560 O O . SER A 1 199 ? -66.894 8.712 -21.991 1.00 43.50 199 SER A O 1
ATOM 1562 N N . ARG A 1 200 ? -65.777 8.046 -23.873 1.00 39.75 200 ARG A N 1
ATOM 1563 C CA . ARG A 1 200 ? -66.686 8.459 -24.969 1.00 39.75 200 ARG A CA 1
ATOM 1564 C C . ARG A 1 200 ? -66.683 9.971 -25.259 1.00 39.75 200 ARG A C 1
ATOM 1566 O O . ARG A 1 200 ? -66.731 10.769 -24.337 1.00 39.75 200 ARG A O 1
ATOM 1573 N N . SER A 1 201 ? -66.647 10.434 -26.509 1.00 46.16 201 SER A N 1
ATOM 1574 C CA . SER A 1 201 ? -67.003 9.819 -27.803 1.00 46.16 201 SER A CA 1
ATOM 1575 C C . SER A 1 201 ? -66.141 10.410 -28.911 1.00 46.16 201 SER A C 1
ATOM 1577 O O . SER A 1 201 ? -65.737 11.580 -28.740 1.00 46.16 201 SER A O 1
#

Radius of gyration: 23.76 Å; Cα contacts (8 Å, |Δi|>4): 236; chains: 1; bounding box: 88×38×58 Å

pLDDT: mean 76.95, std 16.87, range [38.09, 94.81]

Secondary structure (DSSP, 8-state):
-----GGGG-SSHHHHHHHTT-EEETTEEE-TT--HHHHHHHHHHHHHHHH-TT-TT-EEHHHHHHHHHHHHSS---HHHHHHTTSEEEETTEEEE-HHHHHHHHHHHHHHT-SS-EEHHHHHHHHHHHT-SS-TTGGGTHHHHHHHHHHTTTTEEEEETTEEEEPTT------PPP----GGGS---S------------

Mean predicted aligned error: 12.88 Å